Protein AF-0000000087429628 (afdb_homodimer)

InterPro domains:
  IPR003732 D-aminoacyl-tRNA deacylase DTD [PF02580] (2-150)
  IPR003732 D-aminoacyl-tRNA deacylase DTD [PTHR10472] (1-157)
  IPR003732 D-aminoacyl-tRNA deacylase DTD [TIGR00256] (1-151)
  IPR023509 D-aminoacyl-tRNA deacylase-like superfamily [G3DSA:3.50.80.10] (1-156)
  IPR023509 D-aminoacyl-tRNA deacylase-like superfamily [SSF69500] (1-151)

Radius of gyration: 21.3 Å; Cα contacts (8 Å, |Δi|>4): 826; chains: 2; bounding box: 84×47×82 Å

Nearest PDB structures (foldseek):
  2okv-assembly1_A  TM=9.546E-01  e=2.252E-17  Homo sapiens
  3lmu-assembly1_B  TM=9.441E-01  e=2.252E-17  Plasmodium falciparum 3D7
  3ko4-assembly2_C  TM=9.426E-01  e=8.333E-17  Plasmodium falciparum 3D7
  4nbj-assembly4_G  TM=9.432E-01  e=6.119E-16  Plasmodium falciparum 3D7
  3kod-assembly2_C  TM=9.347E-01  e=6.512E-16  Plasmodium falciparum 3D7

Organism: Giardia muris (NCBI:txid5742)

Structure (mmCIF, N/CA/C/O backbone):
data_AF-0000000087429628-model_v1
#
loop_
_entity.id
_entity.type
_entity.pdbx_description
1 polymer 'D-aminoacyl-tRNA deacylase'
#
loop_
_atom_site.group_PDB
_atom_site.id
_atom_site.type_symbol
_atom_site.label_atom_id
_atom_site.label_alt_id
_atom_site.label_comp_id
_atom_site.label_asym_id
_atom_site.label_entity_id
_atom_site.label_seq_id
_atom_site.pdbx_PDB_ins_code
_atom_site.Cartn_x
_atom_site.Cartn_y
_atom_site.Cartn_z
_atom_site.occupancy
_atom_site.B_iso_or_equiv
_atom_site.auth_seq_id
_atom_site.auth_comp_id
_atom_site.auth_asym_id
_atom_site.auth_atom_id
_atom_site.pdbx_PDB_model_num
ATOM 1 N N . MET A 1 1 ? 1.023 8.188 12.352 1 95 1 MET A N 1
ATOM 2 C CA . MET A 1 1 ? 0.024 8.062 11.297 1 95 1 MET A CA 1
ATOM 3 C C . MET A 1 1 ? 0.679 7.688 9.969 1 95 1 MET A C 1
ATOM 5 O O . MET A 1 1 ? 1.745 8.203 9.633 1 95 1 MET A O 1
ATOM 9 N N . LYS A 1 2 ? 0.057 6.711 9.312 1 96.31 2 LYS A N 1
ATOM 10 C CA . LYS A 1 2 ? 0.643 6.219 8.07 1 96.31 2 LYS A CA 1
ATOM 11 C C . LYS A 1 2 ? -0.272 6.496 6.879 1 96.31 2 LYS A C 1
ATOM 13 O O . LYS A 1 2 ? -1.476 6.242 6.941 1 96.31 2 LYS A O 1
ATOM 18 N N . LEU A 1 3 ? 0.346 7.078 5.922 1 97.88 3 LEU A N 1
ATOM 19 C CA . LEU A 1 3 ? -0.334 7.363 4.664 1 97.88 3 LEU A CA 1
ATOM 20 C C . LEU A 1 3 ? 0.212 6.492 3.537 1 97.88 3 LEU A C 1
ATOM 22 O O . LEU A 1 3 ? 1.376 6.621 3.154 1 97.88 3 LEU A O 1
ATOM 26 N N . LEU A 1 4 ? -0.576 5.52 3.076 1 98.69 4 LEU A N 1
ATOM 27 C CA . LEU A 1 4 ? -0.24 4.738 1.891 1 98.69 4 LEU A CA 1
ATOM 28 C C . LEU A 1 4 ? -0.911 5.316 0.649 1 98.69 4 LEU A C 1
ATOM 30 O O . LEU A 1 4 ? -2.139 5.285 0.53 1 98.69 4 LEU A O 1
ATOM 34 N N . VAL A 1 5 ? -0.114 5.812 -0.27 1 98.81 5 VAL A N 1
ATOM 35 C CA . VAL A 1 5 ? -0.617 6.52 -1.443 1 98.81 5 VAL A CA 1
ATOM 36 C C . VAL A 1 5 ? -0.377 5.68 -2.695 1 98.81 5 VAL A C 1
ATOM 38 O O . VAL A 1 5 ? 0.759 5.297 -2.984 1 98.81 5 VAL A O 1
ATOM 41 N N . GLN A 1 6 ? -1.4 5.414 -3.441 1 98.88 6 GLN A N 1
ATOM 42 C CA . GLN A 1 6 ? -1.296 4.707 -4.715 1 98.88 6 GLN A CA 1
ATOM 43 C C . GLN A 1 6 ? -1.794 5.578 -5.867 1 98.88 6 GLN A C 1
ATOM 45 O O . GLN A 1 6 ? -2.943 6.027 -5.859 1 98.88 6 GLN A O 1
ATOM 50 N N . ARG A 1 7 ? -0.912 5.844 -6.801 1 98.88 7 ARG A N 1
ATOM 51 C CA . ARG A 1 7 ? -1.313 6.543 -8.016 1 98.88 7 ARG A CA 1
ATOM 52 C C . ARG A 1 7 ? -2.23 5.676 -8.875 1 98.88 7 ARG A C 1
ATOM 54 O O . ARG A 1 7 ? -1.912 4.52 -9.156 1 98.88 7 ARG A O 1
ATOM 61 N N . VAL A 1 8 ? -3.4 6.316 -9.336 1 98.88 8 VAL A N 1
ATOM 62 C CA . VAL A 1 8 ? -4.371 5.449 -9.992 1 98.88 8 VAL A CA 1
ATOM 63 C C . VAL A 1 8 ? -4.895 6.129 -11.258 1 98.88 8 VAL A C 1
ATOM 65 O O . VAL A 1 8 ? -4.883 7.355 -11.359 1 98.88 8 VAL A O 1
ATOM 68 N N . THR A 1 9 ? -5.332 5.258 -12.156 1 98.56 9 THR A N 1
ATOM 69 C CA . THR A 1 9 ? -6.148 5.75 -13.266 1 98.56 9 THR A CA 1
ATOM 70 C C . THR A 1 9 ? -7.621 5.793 -12.875 1 98.56 9 THR A C 1
ATOM 72 O O . THR A 1 9 ? -8.414 6.508 -13.492 1 98.56 9 THR A O 1
ATOM 75 N N . ARG A 1 10 ? -7.938 4.984 -11.891 1 98.69 10 ARG A N 1
ATOM 76 C CA . ARG A 1 10 ? -9.266 5.023 -11.281 1 98.69 10 ARG A CA 1
ATOM 77 C C . ARG A 1 10 ? -9.273 4.293 -9.945 1 98.69 10 ARG A C 1
ATOM 79 O O . ARG A 1 10 ? -8.438 3.42 -9.703 1 98.69 10 ARG A O 1
ATOM 86 N N . GLY A 1 11 ? -10.172 4.59 -9.055 1 98.88 11 GLY A N 1
ATOM 87 C CA . GLY A 1 11 ? -10.453 3.965 -7.777 1 98.88 11 GLY A CA 1
ATOM 88 C C . GLY A 1 11 ? -11.906 4.102 -7.355 1 98.88 11 GLY A C 1
ATOM 89 O O . GLY A 1 11 ? -12.578 5.062 -7.73 1 98.88 11 GLY A O 1
ATOM 90 N N . SER A 1 12 ? -12.375 3.166 -6.633 1 98.94 12 SER A N 1
ATOM 91 C CA . SER A 1 12 ? -13.742 3.271 -6.133 1 98.94 12 SER A CA 1
ATOM 92 C C . SER A 1 12 ? -13.945 2.406 -4.891 1 98.94 12 SER A C 1
ATOM 94 O O . SER A 1 12 ? -13.156 1.492 -4.633 1 98.94 12 SER A O 1
ATOM 96 N N . VAL A 1 13 ? -14.906 2.738 -4.176 1 98.88 13 VAL A N 1
ATOM 97 C CA . VAL A 1 13 ? -15.336 1.98 -3.004 1 98.88 13 VAL A CA 1
ATOM 98 C C . VAL A 1 13 ? -16.781 1.507 -3.191 1 98.88 13 VAL A C 1
ATOM 100 O O . VAL A 1 13 ? -17.672 2.307 -3.496 1 98.88 13 VAL A O 1
ATOM 103 N N . THR A 1 14 ? -17 0.219 -3.004 1 98.81 14 THR A N 1
ATOM 104 C CA . THR A 1 14 ? -18.328 -0.381 -3.146 1 98.81 14 THR A CA 1
ATOM 105 C C . THR A 1 14 ? -18.75 -1.069 -1.852 1 98.81 14 THR A C 1
ATOM 107 O O . THR A 1 14 ? -17.984 -1.826 -1.263 1 98.81 14 THR A O 1
ATOM 110 N N . LEU A 1 15 ? -19.906 -0.774 -1.411 1 98.25 15 LEU A N 1
ATOM 111 C CA . LEU A 1 15 ? -20.516 -1.475 -0.283 1 98.25 15 LEU A CA 1
ATOM 112 C C . LEU A 1 15 ? -21.391 -2.627 -0.765 1 98.25 15 LEU A C 1
ATOM 114 O O . LEU A 1 15 ? -22.031 -2.529 -1.813 1 98.25 15 LEU A O 1
ATOM 118 N N . ASN A 1 16 ? -21.406 -3.705 0.024 1 97 16 ASN A N 1
ATOM 119 C CA . ASN A 1 16 ? -22.281 -4.848 -0.223 1 97 16 ASN A CA 1
ATOM 120 C C . ASN A 1 16 ? -22.094 -5.398 -1.635 1 97 16 ASN A C 1
ATOM 122 O O . ASN A 1 16 ? -23.078 -5.648 -2.34 1 97 16 ASN A O 1
ATOM 126 N N . LYS A 1 17 ? -20.922 -5.469 -2.045 1 94.75 17 LYS A N 1
ATOM 127 C CA . LYS A 1 17 ? -20.625 -5.926 -3.4 1 94.75 17 LYS A CA 1
ATOM 128 C C . LYS A 1 17 ? -21.125 -7.344 -3.629 1 94.75 17 LYS A C 1
ATOM 130 O O . LYS A 1 17 ? -20.922 -8.227 -2.793 1 94.75 17 LYS A O 1
ATOM 135 N N . GLY A 1 18 ? -21.766 -7.539 -4.836 1 93.69 18 GLY A N 1
ATOM 136 C CA . GLY A 1 18 ? -22.266 -8.852 -5.203 1 93.69 18 GLY A CA 1
ATOM 137 C C . GLY A 1 18 ? -23.672 -9.117 -4.695 1 93.69 18 GLY A C 1
ATOM 138 O O . GLY A 1 18 ? -24.203 -10.219 -4.855 1 93.69 18 GLY A O 1
ATOM 139 N N . THR A 1 19 ? -24.188 -8.148 -3.953 1 96.19 19 THR A N 1
ATOM 140 C CA . THR A 1 19 ? -25.547 -8.289 -3.455 1 96.19 19 THR A CA 1
ATOM 141 C C . THR A 1 19 ? -26.469 -7.289 -4.141 1 96.19 19 THR A C 1
ATOM 143 O O . THR A 1 19 ? -26.016 -6.387 -4.84 1 96.19 19 THR A O 1
ATOM 146 N N . PRO A 1 20 ? -27.781 -7.418 -3.93 1 97.06 20 PRO A N 1
ATOM 147 C CA . PRO A 1 20 ? -28.734 -6.473 -4.516 1 97.06 20 PRO A CA 1
ATOM 148 C C . PRO A 1 20 ? -28.578 -5.059 -3.959 1 97.06 20 PRO A C 1
ATOM 150 O O . PRO A 1 20 ? -29.031 -4.094 -4.578 1 97.06 20 PRO A O 1
ATOM 153 N N . GLU A 1 21 ? -27.938 -4.938 -2.801 1 97.44 21 GLU A N 1
ATOM 154 C CA . GLU A 1 21 ? -27.781 -3.639 -2.154 1 97.44 21 GLU A CA 1
ATOM 155 C C . GLU A 1 21 ? -26.422 -3.023 -2.482 1 97.44 21 GLU A C 1
ATOM 157 O O . GLU A 1 21 ? -25.969 -2.113 -1.788 1 97.44 21 GLU A O 1
ATOM 162 N N . GLU A 1 22 ? -25.812 -3.566 -3.447 1 97.81 22 GLU A N 1
ATOM 163 C CA . GLU A 1 22 ? -24.516 -3.049 -3.844 1 97.81 22 GLU A CA 1
ATOM 164 C C . GLU A 1 22 ? -24.578 -1.56 -4.168 1 97.81 22 GLU A C 1
ATOM 166 O O . GLU A 1 22 ? -25.531 -1.106 -4.82 1 97.81 22 GLU A O 1
ATOM 171 N N . GLU A 1 23 ? -23.609 -0.806 -3.654 1 98.25 23 GLU A N 1
ATOM 172 C CA . GLU A 1 23 ? -23.594 0.636 -3.881 1 98.25 23 GLU A CA 1
ATOM 173 C C . GLU A 1 23 ? -22.156 1.163 -3.939 1 98.25 23 GLU A C 1
ATOM 175 O O . GLU A 1 23 ? -21.359 0.888 -3.047 1 98.25 23 GLU A O 1
ATOM 180 N N . VAL A 1 24 ? -21.906 1.856 -5.027 1 98.56 24 VAL A N 1
ATOM 181 C CA . VAL A 1 24 ? -20.656 2.602 -5.082 1 98.56 24 VAL A CA 1
ATOM 182 C C . VAL A 1 24 ? -20.797 3.906 -4.301 1 98.56 24 VAL A C 1
ATOM 184 O O . VAL A 1 24 ? -21.609 4.758 -4.645 1 98.56 24 VAL A O 1
ATOM 187 N N . ILE A 1 25 ? -19.953 4.117 -3.295 1 98.5 25 ILE A N 1
ATOM 188 C CA . ILE A 1 25 ? -20.172 5.27 -2.428 1 98.5 25 ILE A CA 1
ATOM 189 C C . ILE A 1 25 ? -19.078 6.309 -2.666 1 98.5 25 ILE A C 1
ATOM 191 O O . ILE A 1 25 ? -19.156 7.43 -2.16 1 98.5 25 ILE A O 1
ATOM 195 N N . GLY A 1 26 ? -18.047 5.957 -3.387 1 98.56 26 GLY A N 1
ATOM 196 C CA . GLY A 1 26 ? -16.969 6.832 -3.795 1 98.56 26 GLY A CA 1
ATOM 197 C C . GLY A 1 26 ? -16.219 6.324 -5.012 1 98.56 26 GLY A C 1
ATOM 198 O O . GLY A 1 26 ? -15.992 5.121 -5.156 1 98.56 26 GLY A O 1
ATOM 199 N N . SER A 1 27 ? -15.922 7.242 -5.891 1 98.75 27 SER A N 1
ATOM 200 C CA . SER A 1 27 ? -15.188 6.883 -7.098 1 98.75 27 SER A CA 1
ATOM 201 C C . SER A 1 27 ? -14.375 8.062 -7.629 1 98.75 27 SER A C 1
ATOM 203 O O . SER A 1 27 ? -14.812 9.211 -7.539 1 98.75 27 SER A O 1
ATOM 205 N N . ILE A 1 28 ? -13.258 7.75 -8.141 1 98.88 28 ILE A N 1
ATOM 206 C CA . ILE A 1 28 ? -12.422 8.781 -8.742 1 98.88 28 ILE A CA 1
ATOM 207 C C . ILE A 1 28 ? -11.82 8.258 -10.047 1 98.88 28 ILE A C 1
ATOM 209 O O . ILE A 1 28 ? -11.727 7.047 -10.25 1 98.88 28 ILE A O 1
ATOM 213 N N . GLY A 1 29 ? -11.484 9.195 -10.93 1 98.38 29 GLY A N 1
ATOM 214 C CA . GLY A 1 29 ? -10.578 8.898 -12.031 1 98.38 29 GLY A CA 1
ATOM 215 C C . GLY A 1 29 ? -9.117 9.008 -11.648 1 98.38 29 GLY A C 1
ATOM 216 O O . GLY A 1 29 ? -8.703 8.484 -10.609 1 98.38 29 GLY A O 1
ATOM 217 N N . LYS A 1 30 ? -8.406 9.727 -12.469 1 98.38 30 LYS A N 1
ATOM 218 C CA . LYS A 1 30 ? -6.977 9.898 -12.227 1 98.38 30 LYS A CA 1
ATOM 219 C C . LYS A 1 30 ? -6.73 10.562 -10.875 1 98.38 30 LYS A C 1
ATOM 221 O O . LYS A 1 30 ? -7.426 11.516 -10.508 1 98.38 30 LYS A O 1
ATOM 226 N N . GLY A 1 31 ? -5.828 10.062 -10.094 1 98.81 31 GLY A N 1
ATOM 227 C CA . GLY A 1 31 ? -5.48 10.641 -8.805 1 98.81 31 GLY A CA 1
ATOM 228 C C . GLY A 1 31 ? -4.848 9.641 -7.855 1 98.81 31 GLY A C 1
ATOM 229 O O . GLY A 1 31 ? -4.004 8.836 -8.258 1 98.81 31 GLY A O 1
ATOM 230 N N . TYR A 1 32 ? -5.199 9.781 -6.551 1 98.94 32 TYR A N 1
ATOM 231 C CA . TYR A 1 32 ? -4.637 8.906 -5.523 1 98.94 32 TYR A CA 1
ATOM 232 C C . TYR A 1 32 ? -5.734 8.148 -4.797 1 98.94 32 TYR A C 1
ATOM 234 O O . TYR A 1 32 ? -6.773 8.719 -4.453 1 98.94 32 TYR A O 1
ATOM 242 N N . VAL A 1 33 ? -5.559 6.883 -4.691 1 98.94 33 VAL A N 1
ATOM 243 C CA . VAL A 1 33 ? -6.258 6.172 -3.625 1 98.94 33 VAL A CA 1
ATOM 244 C C . VAL A 1 33 ? -5.355 6.066 -2.396 1 98.94 33 VAL A C 1
ATOM 246 O O . VAL A 1 33 ? -4.238 5.559 -2.482 1 98.94 33 VAL A O 1
ATOM 249 N N . ILE A 1 34 ? -5.879 6.52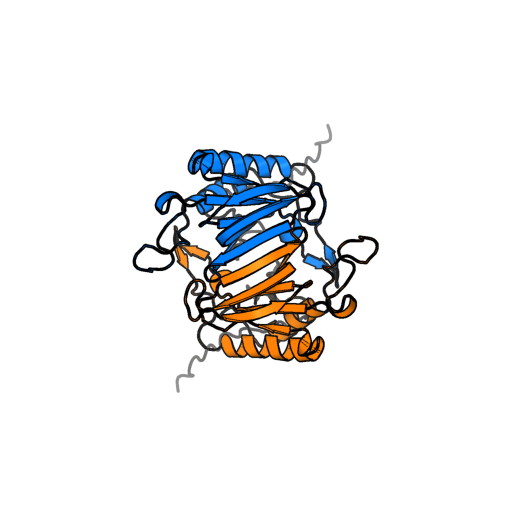7 -1.287 1 98.69 34 ILE A N 1
ATOM 250 C CA . ILE A 1 34 ? -5.145 6.594 -0.027 1 98.69 34 ILE A CA 1
ATOM 251 C C . ILE A 1 34 ? -5.727 5.59 0.963 1 98.69 34 ILE A C 1
ATOM 253 O O . ILE A 1 34 ? -6.941 5.531 1.156 1 98.69 34 ILE A O 1
ATOM 257 N N . LEU A 1 35 ? -4.879 4.793 1.476 1 98.81 35 LEU A N 1
ATOM 258 C CA . LEU A 1 35 ? -5.188 4.055 2.695 1 98.81 35 LEU A CA 1
ATOM 259 C C . LEU A 1 35 ? -4.562 4.73 3.912 1 98.81 35 LEU A C 1
ATOM 261 O O . LEU A 1 35 ? -3.346 4.91 3.971 1 98.81 35 LEU A O 1
ATOM 265 N N . LEU A 1 36 ? -5.367 5.137 4.84 1 98.69 36 LEU A N 1
ATOM 266 C CA . LEU A 1 36 ? -4.922 5.914 5.988 1 98.69 36 LEU A CA 1
ATOM 267 C C . LEU A 1 36 ? -4.922 5.062 7.254 1 98.69 36 LEU A C 1
ATOM 269 O O . LEU A 1 36 ? -5.977 4.602 7.695 1 98.69 36 LEU A O 1
ATOM 273 N N . GLY A 1 37 ? -3.709 4.844 7.812 1 98.06 37 GLY A N 1
ATOM 274 C CA . GLY A 1 37 ? -3.574 4.176 9.094 1 98.06 37 GLY A CA 1
ATOM 275 C C . GLY A 1 37 ? -3.375 5.137 10.25 1 98.06 37 GLY A C 1
ATOM 276 O O . GLY A 1 37 ? -2.52 6.02 10.195 1 98.06 37 GLY A O 1
ATOM 277 N N . ILE A 1 38 ? -4.164 4.953 11.273 1 97.56 38 ILE A N 1
ATOM 278 C CA . ILE A 1 38 ? -4.09 5.812 12.445 1 97.56 38 ILE A CA 1
ATOM 279 C C . ILE A 1 38 ? -3.666 4.988 13.664 1 97.56 38 ILE A C 1
ATOM 281 O O . ILE A 1 38 ? -4.324 4.008 14.016 1 97.56 38 ILE A O 1
ATOM 285 N N . SER A 1 39 ? -2.613 5.383 14.273 1 94.06 39 SER A N 1
ATOM 286 C CA . SER A 1 39 ? -2.098 4.652 15.43 1 94.06 39 SER A CA 1
ATOM 287 C C . SER A 1 39 ? -2.652 5.211 16.734 1 94.06 39 SER A C 1
ATOM 289 O O . SER A 1 39 ? -3.131 6.348 16.781 1 94.06 39 SER A O 1
ATOM 291 N N . ARG A 1 40 ? -2.498 4.473 17.75 1 91.69 40 ARG A N 1
ATOM 292 C CA . ARG A 1 40 ? -2.98 4.859 19.078 1 91.69 40 ARG A CA 1
ATOM 293 C C . ARG A 1 40 ? -2.23 6.082 19.594 1 91.69 40 ARG A C 1
ATOM 295 O O . ARG A 1 40 ? -2.705 6.773 20.5 1 91.69 40 ARG A O 1
ATOM 302 N N . ASN A 1 41 ? -1.109 6.41 19 1 87.38 41 ASN A N 1
ATOM 303 C CA . ASN A 1 41 ? -0.273 7.504 19.484 1 87.38 41 ASN A CA 1
ATOM 304 C C . ASN A 1 41 ? -0.371 8.727 18.578 1 87.38 41 ASN A C 1
ATOM 306 O O . ASN A 1 41 ? 0.412 9.672 18.719 1 87.38 41 ASN A O 1
ATOM 310 N N . ASP A 1 42 ? -1.288 8.711 17.688 1 89.94 42 ASP A N 1
ATOM 311 C CA . ASP A 1 42 ? -1.405 9.82 16.734 1 89.94 42 ASP A CA 1
ATOM 312 C C . ASP A 1 42 ? -2.189 10.977 17.344 1 89.94 42 ASP A C 1
ATOM 314 O O . ASP A 1 42 ? -3.094 10.766 18.156 1 89.94 42 ASP A O 1
ATOM 318 N N . TYR A 1 43 ? -1.812 12.188 16.922 1 89.44 43 TYR A N 1
ATOM 319 C CA . TYR A 1 43 ? -2.455 13.438 17.328 1 89.44 43 TYR A CA 1
ATOM 320 C C . TYR A 1 43 ? -2.857 14.258 16.109 1 89.44 43 TYR A C 1
ATOM 322 O O . TYR A 1 43 ? -2.494 13.922 14.969 1 89.44 43 TYR A O 1
ATOM 330 N N . PRO A 1 44 ? -3.648 15.266 16.344 1 93.12 44 PRO A N 1
ATOM 331 C CA . PRO A 1 44 ? -4.082 16.109 15.234 1 93.12 44 PRO A CA 1
ATOM 332 C C . PRO A 1 44 ? -2.91 16.672 14.43 1 93.12 44 PRO A C 1
ATOM 334 O O . PRO A 1 44 ? -3.033 16.891 13.219 1 93.12 44 PRO A O 1
ATOM 337 N N . GLU A 1 45 ? -1.777 16.828 15.086 1 90.06 45 GLU A N 1
ATOM 338 C CA . GLU A 1 45 ? -0.6 17.344 14.398 1 90.06 45 GLU A CA 1
ATOM 339 C C . GLU A 1 45 ? -0.115 16.375 13.328 1 90.06 45 GLU A C 1
ATOM 341 O O . GLU A 1 45 ? 0.429 16.797 12.305 1 90.06 45 GLU A O 1
ATOM 346 N N . ASP A 1 46 ? -0.292 15.07 13.578 1 92.94 46 ASP A N 1
ATOM 347 C CA . ASP A 1 46 ? 0.028 14.078 12.555 1 92.94 46 ASP A CA 1
ATOM 348 C C . ASP A 1 46 ? -0.833 14.273 11.312 1 92.94 46 ASP A C 1
ATOM 350 O O . ASP A 1 46 ? -0.345 14.148 10.188 1 92.94 46 ASP A O 1
ATOM 354 N N . VAL A 1 47 ? -2.08 14.641 11.539 1 96.62 47 VAL A N 1
ATOM 355 C CA . VAL A 1 47 ? -3.014 14.883 10.445 1 96.62 47 VAL A CA 1
ATOM 356 C C . VAL A 1 47 ? -2.553 16.094 9.625 1 96.62 47 VAL A C 1
ATOM 358 O O . VAL A 1 47 ? -2.467 16.016 8.398 1 96.62 47 VAL A O 1
ATOM 361 N N . ASP A 1 48 ? -2.256 17.141 10.391 1 93.88 48 ASP A N 1
ATOM 362 C CA . ASP A 1 48 ? -1.847 18.375 9.719 1 93.88 48 ASP A CA 1
ATOM 363 C C . ASP A 1 48 ? -0.624 18.125 8.836 1 93.88 48 ASP A C 1
ATOM 365 O O . ASP A 1 48 ? -0.572 18.594 7.695 1 93.88 48 ASP A O 1
ATOM 369 N N . TYR A 1 49 ? 0.263 17.391 9.359 1 93.25 49 TYR A N 1
ATOM 370 C CA . TYR A 1 49 ? 1.496 17.094 8.641 1 93.25 49 TYR A CA 1
ATOM 371 C C . TYR A 1 49 ? 1.209 16.297 7.375 1 93.25 49 TYR A C 1
ATOM 373 O O . TYR A 1 49 ? 1.649 16.672 6.285 1 93.25 49 TYR A O 1
ATOM 381 N N . LEU A 1 50 ? 0.475 15.289 7.473 1 96.94 50 LEU A N 1
ATOM 382 C CA . LEU A 1 50 ? 0.281 14.375 6.352 1 96.94 50 LEU A CA 1
ATOM 383 C C . LEU A 1 50 ? -0.628 14.992 5.297 1 96.94 50 LEU A C 1
ATOM 385 O O . LEU A 1 50 ? -0.463 14.742 4.102 1 96.94 50 LEU A O 1
ATOM 389 N N . VAL A 1 51 ? -1.602 15.789 5.723 1 97.94 51 VAL A N 1
ATOM 390 C CA . VAL A 1 51 ? -2.424 16.5 4.742 1 97.94 51 VAL A CA 1
ATOM 391 C C . VAL A 1 51 ? -1.548 17.438 3.912 1 97.94 51 VAL A C 1
ATOM 393 O O . VAL A 1 51 ? -1.712 17.531 2.695 1 97.94 51 VAL A O 1
ATOM 396 N N . GLY A 1 52 ? -0.645 18.125 4.645 1 96.31 52 GLY A N 1
ATOM 397 C CA . GLY A 1 52 ? 0.301 18.953 3.92 1 96.31 52 GLY A CA 1
ATOM 398 C C . GLY A 1 52 ? 1.098 18.188 2.883 1 96.31 52 GLY A C 1
ATOM 399 O O . GLY A 1 52 ? 1.23 18.641 1.74 1 96.31 52 GLY A O 1
ATOM 400 N N . ARG A 1 53 ? 1.606 17.078 3.203 1 95.88 53 ARG A N 1
ATOM 401 C CA . ARG A 1 53 ? 2.385 16.25 2.291 1 95.88 53 ARG A CA 1
ATOM 402 C C . ARG A 1 53 ? 1.525 15.758 1.131 1 95.88 53 ARG A C 1
ATOM 404 O O . ARG A 1 53 ? 1.941 15.82 -0.027 1 95.88 53 ARG A O 1
ATOM 411 N N . LEU A 1 54 ? 0.355 15.305 1.446 1 98.25 54 LEU A N 1
ATOM 412 C CA . LEU A 1 54 ? -0.565 14.781 0.444 1 98.25 54 LEU A CA 1
ATOM 413 C C . LEU A 1 54 ? -0.849 15.82 -0.635 1 98.25 54 LEU A C 1
ATOM 415 O O . LEU A 1 54 ? -0.852 15.5 -1.826 1 98.25 54 LEU A O 1
ATOM 419 N N . CYS A 1 55 ? -1.035 17 -0.235 1 97.75 55 CYS A N 1
ATOM 420 C CA . CYS A 1 55 ? -1.509 18.031 -1.151 1 97.75 55 CYS A CA 1
ATOM 421 C C . CYS A 1 55 ? -0.358 18.609 -1.972 1 97.75 55 CYS A C 1
ATOM 423 O O . CYS A 1 55 ? -0.581 19.234 -3.006 1 97.75 55 CYS A O 1
ATOM 425 N N . THR A 1 56 ? 0.892 18.391 -1.523 1 97 56 THR A N 1
ATOM 426 C CA . THR A 1 56 ? 2.014 19.016 -2.221 1 97 56 THR A CA 1
ATOM 427 C C . THR A 1 56 ? 2.799 17.969 -3.014 1 97 56 THR A C 1
ATOM 429 O O . THR A 1 56 ? 3.537 18.312 -3.939 1 97 56 THR A O 1
ATOM 432 N N . MET A 1 57 ? 2.705 16.766 -2.686 1 98.12 57 MET A N 1
ATOM 433 C CA . MET A 1 57 ? 3.529 15.727 -3.309 1 98.12 57 MET A CA 1
ATOM 434 C C . MET A 1 57 ? 3.246 15.633 -4.805 1 98.12 57 MET A C 1
ATOM 436 O O . MET A 1 57 ? 2.104 15.805 -5.234 1 98.12 57 MET A O 1
ATOM 440 N N . ARG A 1 58 ? 4.281 15.312 -5.516 1 98.56 58 ARG A N 1
ATOM 441 C CA . ARG A 1 58 ? 4.203 15.219 -6.969 1 98.56 58 ARG A CA 1
ATOM 442 C C . ARG A 1 58 ? 4.375 13.781 -7.438 1 98.56 58 ARG A C 1
ATOM 444 O O . ARG A 1 58 ? 5.496 13.328 -7.676 1 98.56 58 ARG A O 1
ATOM 451 N N . MET A 1 59 ? 3.266 13.117 -7.648 1 98.06 59 MET A N 1
ATOM 452 C CA . MET A 1 59 ? 3.33 11.711 -8.031 1 98.06 59 MET A CA 1
ATOM 453 C C . MET A 1 59 ? 2.736 11.492 -9.422 1 98.06 59 MET A C 1
ATOM 455 O O . MET A 1 59 ? 2.703 10.367 -9.914 1 98.06 59 MET A O 1
ATOM 459 N N . LEU A 1 60 ? 2.283 12.547 -10.078 1 98.62 60 LEU A N 1
ATOM 460 C CA . LEU A 1 60 ? 1.629 12.406 -11.375 1 98.62 60 LEU A CA 1
ATOM 461 C C . LEU A 1 60 ? 2.543 12.883 -12.5 1 98.62 60 LEU A C 1
ATOM 463 O O . LEU A 1 60 ? 3.295 13.844 -12.328 1 98.62 60 LEU A O 1
ATOM 467 N N . PRO A 1 61 ? 2.445 12.219 -13.617 1 97.56 61 PRO A N 1
ATOM 468 C CA . PRO A 1 61 ? 3.203 12.695 -14.773 1 97.56 61 PRO A CA 1
ATOM 469 C C . PRO A 1 61 ? 2.584 13.93 -15.422 1 97.56 61 PRO A C 1
ATOM 471 O O . PRO A 1 61 ? 1.39 14.188 -15.25 1 97.56 61 PRO A O 1
ATOM 474 N N . ASN A 1 62 ? 3.402 14.656 -16.094 1 97.38 62 ASN A N 1
ATOM 475 C CA . ASN A 1 62 ? 2.852 15.75 -16.891 1 97.38 62 ASN A CA 1
ATOM 476 C C . ASN A 1 62 ? 2.514 15.289 -18.312 1 97.38 62 ASN A C 1
ATOM 478 O O . ASN A 1 62 ? 2.629 14.109 -18.641 1 97.38 62 ASN A O 1
ATOM 482 N N . ALA A 1 63 ? 2.051 16.219 -19.109 1 95.06 63 ALA A N 1
ATOM 483 C CA . ALA A 1 63 ? 1.563 15.914 -20.453 1 95.06 63 ALA A CA 1
ATOM 484 C C . ALA A 1 63 ? 2.684 15.367 -21.328 1 95.06 63 ALA A C 1
ATOM 486 O O . ALA A 1 63 ? 2.43 14.617 -22.266 1 95.06 63 ALA A O 1
ATOM 487 N N . GLU A 1 64 ? 3.916 15.703 -21.047 1 95.31 64 GLU A N 1
ATOM 488 C CA . GLU A 1 64 ? 5.07 15.266 -21.812 1 95.31 64 GLU A CA 1
ATOM 489 C C . GLU A 1 64 ? 5.559 13.898 -21.344 1 95.31 64 GLU A C 1
ATOM 491 O O . GLU A 1 64 ? 6.5 13.336 -21.922 1 95.31 64 GLU A O 1
ATOM 496 N N . GLY A 1 65 ? 4.984 13.375 -20.297 1 93.81 65 GLY A N 1
ATOM 497 C CA . GLY A 1 65 ? 5.344 12.055 -19.828 1 93.81 65 GLY A CA 1
ATOM 498 C C . GLY A 1 65 ? 6.402 12.07 -18.734 1 93.81 65 GLY A C 1
ATOM 499 O O . GLY A 1 65 ? 6.867 11.023 -18.297 1 93.81 65 GLY A O 1
ATOM 500 N N . LYS A 1 66 ? 6.754 13.297 -18.344 1 96.81 66 LYS A N 1
ATOM 501 C CA . LYS A 1 66 ? 7.723 13.391 -17.25 1 96.81 66 LYS A CA 1
ATOM 502 C C . LYS A 1 66 ? 7.117 12.914 -15.938 1 96.81 66 LYS A C 1
ATOM 504 O O . LYS A 1 66 ? 6.102 13.445 -15.484 1 96.81 66 LYS A O 1
ATOM 509 N N . GLU A 1 67 ? 7.762 11.969 -15.344 1 96.94 67 GLU A N 1
ATOM 510 C CA . GLU A 1 67 ? 7.285 11.383 -14.094 1 96.94 67 GLU A CA 1
ATOM 511 C C . GLU A 1 67 ? 7.523 12.328 -12.914 1 96.94 67 GLU A C 1
ATOM 513 O O . GLU A 1 67 ? 8.422 13.172 -12.961 1 96.94 67 GLU A O 1
ATOM 518 N N . TRP A 1 68 ? 6.629 12.148 -11.836 1 98 68 TRP A N 1
ATOM 519 C CA . TRP A 1 68 ? 6.766 12.867 -10.57 1 98 68 TRP A CA 1
ATOM 520 C C . TRP A 1 68 ? 6.773 14.375 -10.789 1 98 68 TRP A C 1
ATOM 522 O O . TRP A 1 68 ? 7.633 15.078 -10.258 1 98 68 TRP A O 1
ATOM 532 N N . ALA A 1 69 ? 5.852 14.812 -11.641 1 98.38 69 ALA A N 1
ATOM 533 C CA . ALA A 1 69 ? 5.895 16.203 -12.109 1 98.38 69 ALA A CA 1
ATOM 534 C C . ALA A 1 69 ? 4.785 17.031 -11.469 1 98.38 69 ALA A C 1
ATOM 536 O O . ALA A 1 69 ? 4.965 18.219 -11.195 1 98.38 69 ALA A O 1
ATOM 537 N N . LEU A 1 70 ? 3.588 16.406 -11.25 1 98.69 70 LEU A N 1
ATOM 538 C CA . LEU A 1 70 ? 2.422 17.203 -10.891 1 98.69 70 LEU A CA 1
ATOM 539 C C . LEU A 1 70 ? 1.834 16.734 -9.562 1 98.69 70 LEU A C 1
ATOM 541 O O . LEU A 1 70 ? 1.795 15.539 -9.281 1 98.69 70 LEU A O 1
ATOM 545 N N . SER A 1 71 ? 1.371 17.719 -8.758 1 98.44 71 SER A N 1
ATOM 546 C CA . SER A 1 71 ? 0.524 17.453 -7.602 1 98.44 71 SER A CA 1
ATOM 547 C C . SER A 1 71 ? -0.922 17.203 -8.023 1 98.44 71 SER A C 1
ATOM 549 O O . SER A 1 71 ? -1.269 17.344 -9.195 1 98.44 71 SER A O 1
ATOM 551 N N . LEU A 1 72 ? -1.707 16.844 -7.07 1 98.62 72 LEU A N 1
ATOM 552 C CA . LEU A 1 72 ? -3.135 16.703 -7.332 1 98.62 72 LEU A CA 1
ATOM 553 C C . LEU A 1 72 ? -3.73 18 -7.844 1 98.62 72 LEU A C 1
ATOM 555 O O . LEU A 1 72 ? -4.516 18 -8.789 1 98.62 72 LEU A O 1
ATOM 559 N N . GLN A 1 73 ? -3.363 19.047 -7.234 1 97.5 73 GLN A N 1
ATOM 560 C CA . GLN A 1 73 ? -3.893 20.359 -7.598 1 97.5 73 GLN A CA 1
ATOM 561 C C . GLN A 1 73 ? -3.465 20.766 -9.008 1 97.5 73 GLN A C 1
ATOM 563 O O . GLN A 1 73 ? -4.285 21.219 -9.805 1 97.5 73 GLN A O 1
ATOM 568 N N . ASP A 1 74 ? -2.154 20.578 -9.32 1 97.69 74 ASP A N 1
ATOM 569 C CA . ASP A 1 74 ? -1.646 20.891 -10.648 1 97.69 74 ASP A CA 1
ATOM 570 C C . ASP A 1 74 ? -2.439 20.156 -11.727 1 97.69 74 ASP A C 1
ATOM 572 O O . ASP A 1 74 ? -2.719 20.703 -12.789 1 97.69 74 ASP A O 1
ATOM 576 N N . ALA A 1 75 ? -2.781 18.922 -11.469 1 97.88 75 ALA A N 1
ATOM 577 C CA . ALA A 1 75 ? -3.377 18.031 -12.461 1 97.88 75 ALA A CA 1
ATOM 578 C C . ALA A 1 75 ? -4.902 18.062 -12.391 1 97.88 75 ALA A C 1
ATOM 580 O O . ALA A 1 75 ? -5.586 17.422 -13.18 1 97.88 75 ALA A O 1
ATOM 581 N N . GLN A 1 76 ? -5.465 18.766 -11.383 1 97.5 76 GLN A N 1
ATOM 582 C CA . GLN A 1 76 ? -6.902 18.734 -11.125 1 97.5 76 GLN A CA 1
ATOM 583 C C . GLN A 1 76 ? -7.402 17.312 -10.977 1 97.5 76 GLN A C 1
ATOM 585 O O . GLN A 1 76 ? -8.414 16.922 -11.57 1 97.5 76 GLN A O 1
ATOM 590 N N . ALA A 1 77 ? -6.641 16.547 -10.328 1 98.56 77 ALA A N 1
ATOM 591 C CA . ALA A 1 77 ? -6.945 15.133 -10.078 1 98.56 77 ALA A CA 1
ATOM 592 C C . ALA A 1 77 ? -7.617 14.953 -8.719 1 98.56 77 ALA A C 1
ATOM 594 O O . ALA A 1 77 ? -7.73 15.898 -7.945 1 98.56 77 ALA A O 1
ATOM 595 N N . ASP A 1 78 ? -8.148 13.75 -8.516 1 98.81 78 ASP A N 1
ATOM 596 C CA . ASP A 1 78 ? -8.984 13.492 -7.348 1 98.81 78 ASP A CA 1
ATOM 597 C C . ASP A 1 78 ? -8.273 12.555 -6.367 1 98.81 78 ASP A C 1
ATOM 599 O O . ASP A 1 78 ? -7.266 11.938 -6.711 1 98.81 78 ASP A O 1
ATOM 603 N N . VAL A 1 79 ? -8.789 12.547 -5.16 1 98.94 79 VAL A N 1
ATOM 604 C CA . VAL A 1 79 ? -8.258 11.633 -4.148 1 98.94 79 VAL A CA 1
ATOM 605 C C . VAL A 1 79 ? -9.406 10.867 -3.494 1 98.94 79 VAL A C 1
ATOM 607 O O . VAL A 1 79 ? -10.477 11.438 -3.252 1 98.94 79 VAL A O 1
ATOM 610 N N . LEU A 1 80 ? -9.289 9.609 -3.35 1 98.94 80 LEU A N 1
ATOM 611 C CA . LEU A 1 80 ? -10.172 8.727 -2.588 1 98.94 80 LEU A CA 1
ATOM 612 C C . LEU A 1 80 ? -9.516 8.297 -1.28 1 98.94 80 LEU A C 1
ATOM 614 O O . LEU A 1 80 ? -8.461 7.66 -1.29 1 98.94 80 LEU A O 1
ATOM 618 N N . ILE A 1 81 ? -10.086 8.664 -0.124 1 98.94 81 ILE A N 1
ATOM 619 C CA . ILE A 1 81 ? -9.484 8.438 1.185 1 98.94 81 ILE A CA 1
ATOM 620 C C . ILE A 1 81 ? -10.227 7.312 1.904 1 98.94 81 ILE A C 1
ATOM 622 O O . ILE A 1 81 ? -11.422 7.434 2.189 1 98.94 81 ILE A O 1
ATOM 626 N N . VAL A 1 82 ? -9.531 6.262 2.199 1 98.81 82 VAL A N 1
ATOM 627 C CA . VAL A 1 82 ? -10.109 5.094 2.852 1 98.81 82 VAL A CA 1
ATOM 628 C C . VAL A 1 82 ? -9.359 4.797 4.148 1 98.81 82 VAL A C 1
ATOM 630 O O . VAL A 1 82 ? -8.125 4.727 4.156 1 98.81 82 VAL A O 1
ATOM 633 N N . SER A 1 83 ? -10.062 4.648 5.293 1 98.25 83 SER A N 1
ATOM 634 C CA . SER A 1 83 ? -9.445 4.242 6.551 1 98.25 83 SER A CA 1
ATOM 635 C C . SER A 1 83 ? -8.898 2.818 6.469 1 98.25 83 SER A C 1
ATOM 637 O O . SER A 1 83 ? -9.516 1.948 5.855 1 98.25 83 SER A O 1
ATOM 639 N N . GLN A 1 84 ? -7.789 2.627 7.062 1 97.88 84 GLN A N 1
ATOM 640 C CA . GLN A 1 84 ? -7.164 1.308 7.027 1 97.88 84 GLN A CA 1
ATOM 641 C C . GLN A 1 84 ? -6.359 1.047 8.297 1 97.88 84 GLN A C 1
ATOM 643 O O . GLN A 1 84 ? -5.145 1.245 8.32 1 97.88 84 GLN A O 1
ATOM 648 N N . PHE A 1 85 ? -6.941 0.437 9.242 1 97.06 85 PHE A N 1
ATOM 649 C CA . PHE A 1 85 ? -6.297 0.194 10.523 1 97.06 85 PHE A CA 1
ATOM 650 C C . PHE A 1 85 ? -5.246 -0.903 10.406 1 97.06 85 PHE A C 1
ATOM 652 O O . PHE A 1 85 ? -4.281 -0.932 11.172 1 97.06 85 PHE A O 1
ATOM 659 N N . THR A 1 86 ? -5.387 -1.736 9.352 1 97.75 86 THR A N 1
ATOM 660 C CA . THR A 1 86 ? -4.473 -2.865 9.227 1 97.75 86 THR A CA 1
ATOM 661 C C . THR A 1 86 ? -3.062 -2.387 8.891 1 97.75 86 THR A C 1
ATOM 663 O O . THR A 1 86 ? -2.1 -3.148 9.008 1 97.75 86 THR A O 1
ATOM 666 N N . LEU A 1 87 ? -2.873 -1.124 8.508 1 97.31 87 LEU A N 1
ATOM 667 C CA . LEU A 1 87 ? -1.539 -0.584 8.273 1 97.31 87 LEU A CA 1
ATOM 668 C C . LEU A 1 87 ? -0.727 -0.552 9.562 1 97.31 87 LEU A C 1
ATOM 670 O O . LEU A 1 87 ? 0.5 -0.428 9.523 1 97.31 87 LEU A O 1
ATOM 674 N N . TYR A 1 88 ? -1.351 -0.615 10.664 1 94.06 88 TYR A N 1
ATOM 675 C CA . TYR A 1 88 ? -0.668 -0.731 11.953 1 94.06 88 TYR A CA 1
ATOM 676 C C . TYR A 1 88 ? -0.788 -2.145 12.508 1 94.06 88 TYR A C 1
ATOM 678 O O . TYR A 1 88 ? -0.857 -2.336 13.727 1 94.06 88 TYR A O 1
ATOM 686 N N . GLY A 1 89 ? -0.847 -3.045 11.617 1 94.69 89 GLY A N 1
ATOM 687 C CA . GLY A 1 89 ? -0.79 -4.461 11.953 1 94.69 89 GLY A CA 1
ATOM 688 C C . GLY A 1 89 ? 0.61 -5.035 11.867 1 94.69 89 GLY A C 1
ATOM 689 O O . GLY A 1 89 ? 1.423 -4.59 11.055 1 94.69 89 GLY A O 1
ATOM 690 N N . TYR A 1 90 ? 0.889 -6.016 12.742 1 91.62 90 TYR A N 1
ATOM 691 C CA . TYR A 1 90 ? 2.09 -6.836 12.633 1 91.62 90 TYR A CA 1
ATOM 692 C C . TYR A 1 90 ? 1.763 -8.312 12.836 1 91.62 90 TYR A C 1
ATOM 694 O O . TYR A 1 90 ? 0.727 -8.648 13.414 1 91.62 90 TYR A O 1
ATOM 702 N N . LEU A 1 91 ? 2.588 -9.094 12.312 1 91.19 91 LEU A N 1
ATOM 703 C CA . LEU A 1 91 ? 2.33 -10.523 12.414 1 91.19 91 LEU A CA 1
ATOM 704 C C . LEU A 1 91 ? 2.826 -11.078 13.75 1 91.19 91 LEU A C 1
ATOM 706 O O . LEU A 1 91 ? 4.016 -10.984 14.062 1 91.19 91 LEU A O 1
ATOM 710 N N . ASN A 1 92 ? 1.919 -11.523 14.539 1 91.12 92 ASN A N 1
ATOM 711 C CA . ASN A 1 92 ? 2.178 -12.367 15.703 1 91.12 92 ASN A CA 1
ATOM 712 C C . ASN A 1 92 ? 2.049 -13.844 15.359 1 91.12 92 ASN A C 1
ATOM 714 O O . ASN A 1 92 ? 0.945 -14.391 15.352 1 91.12 92 ASN A O 1
ATOM 718 N N . GLY A 1 93 ? 3.264 -14.438 15.156 1 92.38 93 GLY A N 1
ATOM 719 C CA . GLY A 1 93 ? 3.166 -15.703 14.438 1 92.38 93 GLY A CA 1
ATOM 720 C C . GLY A 1 93 ? 2.619 -15.555 13.031 1 92.38 93 GLY A C 1
ATOM 721 O O . GLY A 1 93 ? 3.15 -14.773 12.234 1 92.38 93 GLY A O 1
ATOM 722 N N . SER A 1 94 ? 1.502 -16.281 12.773 1 95.81 94 SER A N 1
ATOM 723 C CA . SER A 1 94 ? 0.917 -16.219 11.438 1 95.81 94 SER A CA 1
ATOM 724 C C . SER A 1 94 ? -0.271 -15.273 11.398 1 95.81 94 SER A C 1
ATOM 726 O O . SER A 1 94 ? -0.784 -14.961 10.32 1 95.81 94 SER A O 1
ATOM 728 N N . LYS A 1 95 ? -0.617 -14.766 12.539 1 96.25 95 LYS A N 1
ATOM 729 C CA . LYS A 1 95 ? -1.824 -13.945 12.602 1 96.25 95 LYS A CA 1
ATOM 730 C C . LYS A 1 95 ? -1.477 -12.469 12.758 1 96.25 95 LYS A C 1
ATOM 732 O O . LYS A 1 95 ? -0.566 -12.117 13.516 1 96.25 95 LYS A O 1
ATOM 737 N N . PRO A 1 96 ? -2.27 -11.688 12.086 1 96.12 96 PRO A N 1
ATOM 738 C CA . PRO A 1 96 ? -2.045 -10.258 12.32 1 96.12 96 PRO A CA 1
ATOM 739 C C . PRO A 1 96 ? -2.57 -9.789 13.672 1 96.12 96 PRO A C 1
ATOM 741 O O . PRO A 1 96 ? -3.576 -10.305 14.164 1 96.12 96 PRO A O 1
ATOM 744 N N . ASP A 1 97 ? -1.87 -8.898 14.258 1 94.62 97 ASP A N 1
ATOM 745 C CA . ASP A 1 97 ? -2.217 -8.172 15.469 1 94.62 97 ASP A CA 1
ATOM 746 C C . ASP A 1 97 ? -2.33 -6.672 15.195 1 94.62 97 ASP A C 1
ATOM 748 O O . ASP A 1 97 ? -1.456 -6.086 14.547 1 94.62 97 ASP A O 1
ATOM 752 N N . PHE A 1 98 ? -3.469 -6.023 15.688 1 96.25 98 PHE A N 1
ATOM 753 C CA . PHE A 1 98 ? -3.738 -4.641 15.312 1 96.25 98 PHE A CA 1
ATOM 754 C C . PHE A 1 98 ? -3.803 -3.748 16.547 1 96.25 98 PHE A C 1
ATOM 756 O O . PHE A 1 98 ? -4.457 -2.703 16.531 1 96.25 98 PHE A O 1
ATOM 763 N N . HIS A 1 99 ? -3.191 -4.117 17.578 1 94.38 99 HIS A N 1
ATOM 764 C CA . HIS A 1 99 ? -3.33 -3.398 18.844 1 94.38 99 HIS A CA 1
ATOM 765 C C . HIS A 1 99 ? -2.707 -2.01 18.766 1 94.38 99 HIS A C 1
ATOM 767 O O . HIS A 1 99 ? -2.992 -1.143 19.594 1 94.38 99 HIS A O 1
ATOM 773 N N . GLU A 1 100 ? -1.852 -1.785 17.797 1 92.25 100 GLU A N 1
ATOM 774 C CA . GLU A 1 100 ? -1.218 -0.479 17.641 1 92.25 100 GLU A CA 1
ATOM 775 C C . GLU A 1 100 ? -2.143 0.5 16.922 1 92.25 100 GLU A C 1
ATOM 777 O O . GLU A 1 100 ? -1.882 1.704 16.906 1 92.25 100 GLU A O 1
ATOM 782 N N . ALA A 1 101 ? -3.168 0.003 16.297 1 95.81 101 ALA A N 1
ATOM 783 C CA . ALA A 1 101 ? -4.16 0.865 15.664 1 95.81 101 ALA A CA 1
ATOM 784 C C . ALA A 1 101 ? -5.039 1.554 16.703 1 95.81 101 ALA A C 1
ATOM 786 O O . ALA A 1 101 ? -5.391 0.954 17.719 1 95.81 101 ALA A O 1
ATOM 787 N N . MET A 1 102 ? -5.391 2.74 16.453 1 95.75 102 MET A N 1
ATOM 788 C CA . MET A 1 102 ? -6.27 3.477 17.359 1 95.75 102 MET A CA 1
ATOM 789 C C . MET A 1 102 ? -7.691 2.926 17.297 1 95.75 102 MET A C 1
ATOM 791 O O . MET A 1 102 ? -8.219 2.674 16.219 1 95.75 102 MET A O 1
ATOM 795 N N . GLY A 1 103 ? -8.242 2.721 18.438 1 93.5 103 GLY A N 1
ATOM 796 C CA . GLY A 1 103 ? -9.648 2.363 18.531 1 93.5 103 GLY A CA 1
ATOM 797 C C . GLY A 1 103 ? -10.57 3.57 18.578 1 93.5 103 GLY A C 1
ATOM 798 O O . GLY A 1 103 ? -10.742 4.262 17.562 1 93.5 103 GLY A O 1
ATOM 799 N N . SER A 1 104 ? -10.82 3.816 19.844 1 91.75 104 SER A N 1
ATOM 800 C CA . SER A 1 104 ? -11.656 4.992 20.062 1 91.75 104 SER A CA 1
ATOM 801 C C . SER A 1 104 ? -10.938 6.266 19.609 1 91.75 104 SER A C 1
ATOM 803 O O . SER A 1 104 ? -9.742 6.422 19.844 1 91.75 104 SER A O 1
ATOM 805 N N . GLY A 1 105 ? -11.531 7.102 18.859 1 96.25 105 GLY A N 1
ATOM 806 C CA . GLY A 1 105 ? -10.969 8.375 18.438 1 96.25 105 GLY A CA 1
ATOM 807 C C . GLY A 1 105 ? -10.484 8.352 17 1 96.25 105 GLY A C 1
ATOM 808 O O . GLY A 1 105 ? -10.242 9.406 16.406 1 96.25 105 GLY A O 1
ATOM 809 N N . ALA A 1 106 ? -10.258 7.172 16.516 1 97.88 106 ALA A N 1
ATOM 810 C CA . ALA A 1 106 ? -9.719 7.043 15.164 1 97.88 106 ALA A CA 1
ATOM 811 C C . ALA A 1 106 ? -10.617 7.754 14.156 1 97.88 106 ALA A C 1
ATOM 813 O O . ALA A 1 106 ? -10.125 8.43 13.242 1 97.88 106 ALA A O 1
ATOM 814 N N . GLU A 1 107 ? -11.883 7.582 14.281 1 98.19 107 GLU A N 1
ATOM 815 C CA . GLU A 1 107 ? -12.812 8.188 13.336 1 98.19 107 GLU A CA 1
ATOM 816 C C . GLU A 1 107 ? -12.711 9.711 13.359 1 98.19 107 GLU A C 1
ATOM 818 O O . GLU A 1 107 ? -12.836 10.367 12.32 1 98.19 107 GLU A O 1
ATOM 823 N N . ASP A 1 108 ? -12.5 10.281 14.555 1 98.38 108 ASP A N 1
ATOM 824 C CA . ASP A 1 108 ? -12.344 11.734 14.664 1 98.38 108 ASP A CA 1
ATOM 825 C C . ASP A 1 108 ? -11.125 12.211 13.875 1 98.38 108 ASP A C 1
ATOM 827 O O . ASP A 1 108 ? -11.195 13.211 13.164 1 98.38 108 ASP A O 1
ATOM 831 N N . LEU A 1 109 ? -10.023 11.523 14.062 1 98.31 109 LEU A N 1
ATOM 832 C CA . LEU A 1 109 ? -8.812 11.898 13.344 1 98.31 109 LEU A CA 1
ATOM 833 C C . LEU A 1 109 ? -8.984 11.672 11.844 1 98.31 109 LEU A C 1
ATOM 835 O O . LEU A 1 109 ? -8.492 12.461 11.031 1 98.31 109 LEU A O 1
ATOM 839 N N . TYR A 1 110 ? -9.734 10.633 11.492 1 98.62 110 TYR A N 1
ATOM 840 C CA . TYR A 1 110 ? -10.055 10.391 10.086 1 98.62 110 TYR A CA 1
ATOM 841 C C . TYR A 1 110 ? -10.867 11.547 9.508 1 98.62 110 TYR A C 1
ATOM 843 O O . TYR A 1 110 ? -10.539 12.062 8.438 1 98.62 110 TYR A O 1
ATOM 851 N N . ASN A 1 111 ? -11.828 11.906 10.211 1 98.75 111 ASN A N 1
ATOM 852 C CA . ASN A 1 111 ? -12.68 13 9.758 1 98.75 111 ASN A CA 1
ATOM 853 C C . ASN A 1 111 ? -11.906 14.305 9.625 1 98.75 111 ASN A C 1
ATOM 855 O O . ASN A 1 111 ? -12.117 15.07 8.688 1 98.75 111 ASN A O 1
ATOM 859 N N . ARG A 1 112 ? -11.086 14.547 10.602 1 98.62 112 ARG A N 1
ATOM 860 C CA . ARG A 1 112 ? -10.242 15.734 10.516 1 98.62 112 ARG A CA 1
ATOM 861 C C . ARG A 1 112 ? -9.383 15.703 9.25 1 98.62 112 ARG A C 1
ATOM 863 O O . ARG A 1 112 ? -9.25 16.719 8.562 1 98.62 112 ARG A O 1
ATOM 870 N N . PHE A 1 113 ? -8.789 14.57 8.977 1 98.81 113 PHE A N 1
ATOM 871 C CA . PHE A 1 113 ? -7.973 14.398 7.785 1 98.81 113 PHE A CA 1
ATOM 872 C C . PHE A 1 113 ? -8.773 14.727 6.527 1 98.81 113 PHE A C 1
ATOM 874 O O . PHE A 1 113 ? -8.312 15.484 5.676 1 98.81 113 PHE A O 1
ATOM 881 N N . VAL A 1 114 ? -9.969 14.211 6.414 1 98.88 114 VAL A N 1
ATOM 882 C CA . VAL A 1 114 ? -10.836 14.406 5.262 1 98.88 114 VAL A CA 1
ATOM 883 C C . VAL A 1 114 ? -11.219 15.883 5.148 1 98.88 114 VAL A C 1
ATOM 885 O O . VAL A 1 114 ? -11.141 16.469 4.066 1 98.88 114 VAL A O 1
ATOM 888 N N . THR A 1 115 ? -11.602 16.453 6.258 1 98.81 115 THR A N 1
ATOM 889 C CA . THR A 1 115 ? -12.039 17.859 6.273 1 98.81 115 THR A CA 1
ATOM 890 C C . THR A 1 115 ? -10.914 18.781 5.82 1 98.81 115 THR A C 1
ATOM 892 O O . THR A 1 115 ? -11.117 19.641 4.965 1 98.81 115 THR A O 1
ATOM 895 N N . LEU A 1 116 ? -9.766 18.594 6.359 1 98.75 116 LEU A N 1
ATOM 896 C CA . LEU A 1 116 ? -8.633 19.438 6 1 98.75 116 LEU A CA 1
ATOM 897 C C . LEU A 1 116 ? -8.242 19.234 4.539 1 98.75 116 LEU A C 1
ATOM 899 O O . LEU A 1 116 ? -7.879 20.203 3.854 1 98.75 116 LEU A O 1
ATOM 903 N N . THR A 1 117 ? -8.281 18.016 4.062 1 98.81 117 THR A N 1
ATOM 904 C CA . THR A 1 117 ? -7.984 17.734 2.662 1 98.81 117 THR A CA 1
ATOM 905 C C . THR A 1 117 ? -8.977 18.453 1.748 1 98.81 117 THR A C 1
ATOM 907 O O . THR A 1 117 ? -8.594 19.031 0.734 1 98.81 117 THR A O 1
ATOM 910 N N . ARG A 1 118 ? -10.266 18.422 2.092 1 98.81 118 ARG A N 1
ATOM 911 C CA . ARG A 1 118 ? -11.289 19.109 1.314 1 98.81 118 ARG A CA 1
ATOM 912 C C . AR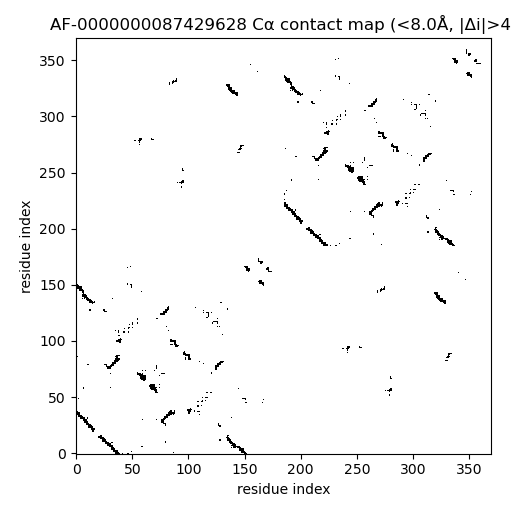G A 1 118 ? -11.039 20.609 1.28 1 98.81 118 ARG A C 1
ATOM 914 O O . ARG A 1 118 ? -11.25 21.25 0.254 1 98.81 118 ARG A O 1
ATOM 921 N N . GLN A 1 119 ? -10.625 21.109 2.389 1 98.44 119 GLN A N 1
ATOM 922 C CA . GLN A 1 119 ? -10.336 22.547 2.457 1 98.44 119 GLN A CA 1
ATOM 923 C C . GLN A 1 119 ? -9.211 22.922 1.5 1 98.44 119 GLN A C 1
ATOM 925 O O . GLN A 1 119 ? -9.234 23.984 0.891 1 98.44 119 GLN A O 1
ATOM 930 N N . LYS A 1 120 ? -8.305 22.047 1.35 1 97.81 120 LYS A N 1
ATOM 931 C CA . LYS A 1 120 ? -7.125 22.359 0.549 1 97.81 120 LYS A CA 1
ATOM 932 C C . LYS A 1 120 ? -7.367 22.062 -0.928 1 97.81 120 LYS A C 1
ATOM 934 O O . LYS A 1 120 ? -6.945 22.828 -1.799 1 97.81 120 LYS A O 1
ATOM 939 N N . LEU A 1 121 ? -8.031 20.969 -1.246 1 98 121 LEU A N 1
ATOM 940 C CA . LEU A 1 121 ? -8.141 20.5 -2.625 1 98 121 LEU A CA 1
ATOM 941 C C . LEU A 1 121 ? -9.484 20.891 -3.229 1 98 121 LEU A C 1
ATOM 943 O O . LEU A 1 121 ? -9.648 20.875 -4.449 1 98 121 LEU A O 1
ATOM 947 N N . GLY A 1 122 ? -10.453 21.188 -2.438 1 97.5 122 GLY A N 1
ATOM 948 C CA . GLY A 1 122 ? -11.836 21.359 -2.867 1 97.5 122 GLY A CA 1
ATOM 949 C C . GLY A 1 122 ? -12.68 20.125 -2.668 1 97.5 122 GLY A C 1
ATOM 950 O O . GLY A 1 122 ? -12.227 19 -2.912 1 97.5 122 GLY A O 1
ATOM 951 N N . ASP A 1 123 ? -13.914 20.297 -2.326 1 96.94 123 ASP A N 1
ATOM 952 C CA . ASP A 1 123 ? -14.82 19.219 -1.961 1 96.94 123 ASP A CA 1
ATOM 953 C C . ASP A 1 123 ? -15.008 18.234 -3.123 1 96.94 123 ASP A C 1
ATOM 955 O O . ASP A 1 123 ? -15.078 17.031 -2.916 1 96.94 123 ASP A O 1
ATOM 959 N N . THR A 1 124 ? -15.047 18.75 -4.281 1 96.5 124 THR A N 1
ATOM 960 C CA . THR A 1 124 ? -15.367 17.938 -5.449 1 96.5 124 THR A CA 1
ATOM 961 C C . THR A 1 124 ? -14.211 17.016 -5.797 1 96.5 124 THR A C 1
ATOM 963 O O . THR A 1 124 ? -14.383 16.047 -6.551 1 96.5 124 THR A O 1
ATOM 966 N N . HIS A 1 125 ? -13.031 17.25 -5.242 1 98.31 125 HIS A N 1
ATOM 967 C CA . HIS A 1 125 ? -11.844 16.469 -5.586 1 98.31 125 HIS A CA 1
ATOM 968 C C . HIS A 1 125 ? -11.57 15.391 -4.539 1 98.31 125 HIS A C 1
ATOM 970 O O . HIS A 1 125 ? -10.594 14.656 -4.641 1 98.31 125 HIS A O 1
ATOM 976 N N . VAL A 1 126 ? -12.461 15.273 -3.547 1 98.88 126 VAL A N 1
ATOM 977 C CA . VAL A 1 126 ? -12.219 14.344 -2.445 1 98.88 126 VAL A CA 1
ATOM 978 C C . VAL A 1 126 ? -13.398 13.383 -2.318 1 98.88 126 VAL A C 1
ATOM 980 O O . VAL A 1 126 ? -14.539 13.805 -2.16 1 98.88 126 VAL A O 1
ATOM 983 N N . GLN A 1 127 ? -13.156 12.164 -2.49 1 98.88 127 GLN A N 1
ATOM 984 C CA . GLN A 1 127 ? -14.102 11.086 -2.209 1 98.88 127 GLN A CA 1
ATOM 985 C C . GLN A 1 127 ? -13.641 10.242 -1.024 1 98.88 127 GLN A C 1
ATOM 987 O O . GLN A 1 127 ? -12.461 10.258 -0.665 1 98.88 127 GLN A O 1
ATOM 992 N N . THR A 1 128 ? -14.562 9.547 -0.387 1 98.75 128 THR A N 1
ATOM 993 C CA . THR A 1 128 ? -14.234 8.773 0.802 1 98.75 128 THR A CA 1
ATOM 994 C C . THR A 1 128 ? -14.922 7.41 0.771 1 98.75 128 THR A C 1
ATOM 996 O O . THR A 1 128 ? -15.859 7.199 -0.005 1 98.75 128 THR A O 1
ATOM 999 N N . GLY A 1 129 ? -14.367 6.473 1.524 1 97.94 129 GLY A N 1
ATOM 1000 C CA . GLY A 1 129 ? -15.125 5.297 1.924 1 97.94 129 GLY A CA 1
ATOM 1001 C C . GLY A 1 129 ? -16 5.543 3.135 1 97.94 129 GLY A C 1
ATOM 1002 O O . GLY A 1 129 ? -16.484 6.656 3.342 1 97.94 129 GLY A O 1
ATOM 1003 N N . LYS A 1 130 ? -16.328 4.465 3.779 1 97.19 130 LYS A N 1
ATOM 1004 C CA . LYS A 1 130 ? -17.094 4.504 5.031 1 97.19 130 LYS A CA 1
ATOM 1005 C C . LYS A 1 130 ? -16.266 3.943 6.188 1 97.19 130 LYS A C 1
ATOM 1007 O O . LYS A 1 130 ? -15.93 2.758 6.199 1 97.19 130 LYS A O 1
ATOM 1012 N N . PHE A 1 131 ? -15.992 4.758 7.172 1 96.19 131 PHE A N 1
ATOM 1013 C CA . PHE A 1 131 ? -15.109 4.398 8.273 1 96.19 131 PHE A CA 1
ATOM 1014 C C . PHE A 1 131 ? -15.633 3.178 9.016 1 96.19 131 PHE A C 1
ATOM 1016 O O . PHE A 1 131 ? -16.828 3.111 9.352 1 96.19 131 PHE A O 1
ATOM 1023 N N . GLY A 1 132 ? -14.75 2.189 9.227 1 89.56 132 GLY A N 1
ATOM 1024 C CA . GLY A 1 132 ? -15.039 1.046 10.078 1 89.56 132 GLY A CA 1
ATOM 1025 C C . GLY A 1 132 ? -15.945 0.027 9.414 1 89.56 132 GLY A C 1
ATOM 1026 O O . GLY A 1 132 ? -16.484 -0.855 10.086 1 89.56 132 GLY A O 1
ATOM 1027 N N . THR A 1 133 ? -16.156 0.128 8.156 1 92.81 133 THR A N 1
ATOM 1028 C CA . THR A 1 133 ? -17.062 -0.742 7.426 1 92.81 133 THR A CA 1
ATOM 1029 C C . THR A 1 133 ? -16.312 -1.586 6.402 1 92.81 133 THR A C 1
ATOM 1031 O O . THR A 1 133 ? -15.312 -1.137 5.836 1 92.81 133 THR A O 1
ATOM 1034 N N . TYR A 1 134 ? -16.844 -2.846 6.238 1 95.75 134 TYR A N 1
ATOM 1035 C CA . TYR A 1 134 ? -16.344 -3.678 5.152 1 95.75 134 TYR A CA 1
ATOM 1036 C C . TYR A 1 134 ? -16.641 -3.049 3.799 1 95.75 134 TYR A C 1
ATOM 1038 O O . TYR A 1 134 ? -17.766 -2.607 3.551 1 95.75 134 TYR A O 1
ATOM 1046 N N . MET A 1 135 ? -15.633 -3.014 2.938 1 97.94 135 MET A N 1
ATOM 1047 C CA . MET A 1 135 ? -15.75 -2.404 1.616 1 97.94 135 MET A CA 1
ATOM 1048 C C . MET A 1 135 ? -14.891 -3.145 0.597 1 97.94 135 MET A C 1
ATOM 1050 O O . MET A 1 135 ? -13.82 -3.648 0.934 1 97.94 135 MET A O 1
ATOM 1054 N N . SER A 1 136 ? -15.383 -3.201 -0.601 1 98.69 136 SER A N 1
ATOM 1055 C CA . SER A 1 136 ? -14.523 -3.496 -1.741 1 98.69 136 SER A CA 1
ATOM 1056 C C . SER A 1 136 ? -13.891 -2.225 -2.301 1 98.69 136 SER A C 1
ATOM 1058 O O . SER A 1 136 ? -14.594 -1.279 -2.656 1 98.69 136 SER A O 1
ATOM 1060 N N . VAL A 1 137 ? -12.602 -2.156 -2.314 1 98.94 13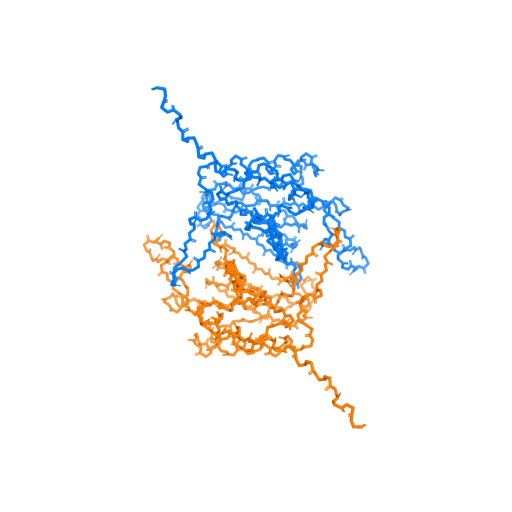7 VAL A N 1
ATOM 1061 C CA . VAL A 1 137 ? -11.898 -0.975 -2.807 1 98.94 137 VAL A CA 1
ATOM 1062 C C . VAL A 1 137 ? -11.164 -1.312 -4.102 1 98.94 137 VAL A C 1
ATOM 1064 O O . VAL A 1 137 ? -10.195 -2.082 -4.09 1 98.94 137 VAL A O 1
ATOM 1067 N N . LEU A 1 138 ? -11.602 -0.759 -5.145 1 98.94 138 LEU A N 1
ATOM 1068 C CA . LEU A 1 138 ? -10.945 -0.94 -6.438 1 98.94 138 LEU A CA 1
ATOM 1069 C C . LEU A 1 138 ? -9.82 0.064 -6.621 1 98.94 138 LEU A C 1
ATOM 1071 O O . LEU A 1 138 ? -10.016 1.27 -6.461 1 98.94 138 LEU A O 1
ATOM 1075 N N . ILE A 1 139 ? -8.695 -0.443 -6.867 1 98.94 139 ILE A N 1
ATOM 1076 C CA . ILE A 1 139 ? -7.496 0.345 -7.145 1 98.94 139 ILE A CA 1
ATOM 1077 C C . ILE A 1 139 ? -6.902 -0.073 -8.484 1 98.94 139 ILE A C 1
ATOM 1079 O O . ILE A 1 139 ? -6.41 -1.194 -8.633 1 98.94 139 ILE A O 1
ATOM 1083 N N . GLU A 1 140 ? -7.008 0.717 -9.461 1 98.88 140 GLU A N 1
ATOM 1084 C CA . GLU A 1 140 ? -6.227 0.5 -10.672 1 98.88 140 GLU A CA 1
ATOM 1085 C C . GLU A 1 140 ? -4.961 1.351 -10.672 1 98.88 140 GLU A C 1
ATOM 1087 O O . GLU A 1 140 ? -4.98 2.506 -11.102 1 98.88 140 GLU A O 1
ATOM 1092 N N . ASN A 1 141 ? -3.904 0.744 -10.234 1 98.88 141 ASN A N 1
ATOM 1093 C CA . ASN A 1 141 ? -2.639 1.424 -9.984 1 98.88 141 ASN A CA 1
ATOM 1094 C C . ASN A 1 141 ? -1.908 1.749 -11.281 1 98.88 141 ASN A C 1
ATOM 1096 O O . ASN A 1 141 ? -1.716 0.873 -12.125 1 98.88 141 ASN A O 1
ATOM 1100 N N . ASP A 1 142 ? -1.569 3.002 -11.438 1 98.25 142 ASP A N 1
ATOM 1101 C CA . ASP A 1 142 ? -0.891 3.537 -12.609 1 98.25 142 ASP A CA 1
ATOM 1102 C C . ASP A 1 142 ? 0.625 3.527 -12.422 1 98.25 142 ASP A C 1
ATOM 1104 O O . ASP A 1 142 ? 1.173 4.367 -11.703 1 98.25 142 ASP A O 1
ATOM 1108 N N . GLY A 1 143 ? 1.287 2.494 -13.102 1 96.31 143 GLY A N 1
ATOM 1109 C CA . GLY A 1 143 ? 2.727 2.385 -12.93 1 96.31 143 GLY A CA 1
ATOM 1110 C C . GLY A 1 143 ? 3.205 0.95 -12.805 1 96.31 143 GLY A C 1
ATOM 1111 O O . GLY A 1 143 ? 3.592 0.331 -13.797 1 96.31 143 GLY A O 1
ATOM 1112 N N . PRO A 1 144 ? 3.041 0.512 -11.586 1 97.94 144 PRO A N 1
ATOM 1113 C CA . PRO A 1 144 ? 2.436 1.06 -10.367 1 97.94 144 PRO A CA 1
ATOM 1114 C C . PRO A 1 144 ? 3.359 2.025 -9.633 1 97.94 144 PRO A C 1
ATOM 1116 O O . PRO A 1 144 ? 4.582 1.941 -9.773 1 97.94 144 PRO A O 1
ATOM 1119 N N . ALA A 1 145 ? 2.812 2.963 -8.961 1 98.38 145 ALA A N 1
ATOM 1120 C CA . ALA A 1 145 ? 3.49 3.918 -8.086 1 98.38 145 ALA A CA 1
ATOM 1121 C C . ALA A 1 145 ? 2.811 3.996 -6.723 1 98.38 145 ALA A C 1
ATOM 1123 O O . ALA A 1 145 ? 1.67 4.453 -6.617 1 98.38 145 ALA A O 1
ATOM 1124 N N . THR A 1 146 ? 3.471 3.539 -5.68 1 98.69 146 THR A N 1
ATOM 1125 C CA . THR A 1 146 ? 2.951 3.484 -4.316 1 98.69 146 THR A CA 1
ATOM 1126 C C . THR A 1 146 ? 3.965 4.055 -3.328 1 98.69 146 THR A C 1
ATOM 1128 O O . THR A 1 146 ? 5.125 3.635 -3.309 1 98.69 146 THR A O 1
ATOM 1131 N N . LEU A 1 147 ? 3.576 5.027 -2.561 1 98.06 147 LEU A N 1
ATOM 1132 C CA . LEU A 1 147 ? 4.422 5.648 -1.55 1 98.06 147 LEU A CA 1
ATOM 1133 C C . LEU A 1 147 ? 3.824 5.477 -0.158 1 98.06 147 LEU A C 1
ATOM 1135 O O . LEU A 1 147 ? 2.605 5.559 0.013 1 98.06 147 LEU A O 1
ATOM 1139 N N . ILE A 1 148 ? 4.699 5.254 0.8 1 96.5 148 ILE A N 1
ATOM 1140 C CA . ILE A 1 148 ? 4.305 5.223 2.205 1 96.5 148 ILE A CA 1
ATOM 1141 C C . ILE A 1 148 ? 4.945 6.395 2.945 1 96.5 148 ILE A C 1
ATOM 1143 O O . ILE A 1 148 ? 6.164 6.57 2.908 1 96.5 148 ILE A O 1
ATOM 1147 N N . ILE A 1 149 ? 4.105 7.188 3.562 1 94.75 149 ILE A N 1
ATOM 1148 C CA . ILE A 1 149 ? 4.582 8.312 4.355 1 94.75 149 ILE A CA 1
ATOM 1149 C C . ILE A 1 149 ? 4.141 8.148 5.809 1 94.75 149 ILE A C 1
ATOM 1151 O O . ILE A 1 149 ? 2.953 7.949 6.082 1 94.75 149 ILE A O 1
ATOM 1155 N N . ASP A 1 150 ? 5.082 8.133 6.672 1 91.69 150 ASP A N 1
ATOM 1156 C CA . ASP A 1 150 ? 4.828 8.07 8.109 1 91.69 150 ASP A CA 1
ATOM 1157 C C . ASP A 1 150 ? 5.074 9.422 8.773 1 91.69 150 ASP A C 1
ATOM 1159 O O . ASP A 1 150 ? 6.102 10.062 8.531 1 91.69 150 ASP A O 1
ATOM 1163 N N . SER A 1 151 ? 4.09 9.844 9.484 1 89.88 151 SER A N 1
ATOM 1164 C CA . SER A 1 151 ? 4.246 11.141 10.133 1 89.88 151 SER A CA 1
ATOM 1165 C C . SER A 1 151 ? 5.34 11.094 11.195 1 89.88 151 SER A C 1
ATOM 1167 O O . SER A 1 151 ? 5.863 12.133 11.602 1 89.88 151 SER A O 1
ATOM 1169 N N . ARG A 1 152 ? 5.707 9.914 11.648 1 76.44 152 ARG A N 1
ATOM 1170 C CA . ARG A 1 152 ? 6.734 9.781 12.68 1 76.44 152 ARG A CA 1
ATOM 1171 C C . ARG A 1 152 ? 7.957 9.039 12.141 1 76.44 152 ARG A C 1
ATOM 1173 O O . ARG A 1 152 ? 7.82 8.047 11.422 1 76.44 152 ARG A O 1
ATOM 1180 N N . ILE A 1 153 ? 8.922 9.781 11.688 1 57.38 153 ILE A N 1
ATOM 1181 C CA . ILE A 1 153 ? 10.125 9.109 11.227 1 57.38 153 ILE A CA 1
ATOM 1182 C C . ILE A 1 153 ? 11.031 8.805 12.414 1 57.38 153 ILE A C 1
ATOM 1184 O O . ILE A 1 153 ? 11.273 9.68 13.258 1 57.38 153 ILE A O 1
ATOM 1188 N N . SER A 1 154 ? 10.977 7.637 12.75 1 42.66 154 SER A N 1
ATOM 1189 C CA . SER A 1 154 ? 11.969 7.316 13.773 1 42.66 154 SER A CA 1
ATOM 1190 C C . SER A 1 154 ? 13.383 7.625 13.289 1 42.66 154 SER A C 1
ATOM 1192 O O . SER A 1 154 ? 13.828 7.078 12.281 1 42.66 154 SER A O 1
ATOM 1194 N N . LYS A 1 155 ? 13.664 8.906 13.078 1 37.94 155 LYS A N 1
ATOM 1195 C CA . LYS A 1 155 ? 15.094 9.078 12.82 1 37.94 155 LYS A CA 1
ATOM 1196 C C . LYS A 1 155 ? 15.93 8.234 13.781 1 37.94 155 LYS A C 1
ATOM 1198 O O . LYS A 1 155 ? 15.602 8.133 14.969 1 37.94 155 LYS A O 1
ATOM 1203 N N . TYR A 1 156 ? 16.562 7.309 13.227 1 35.03 156 TYR A N 1
ATOM 1204 C CA . TYR A 1 156 ? 17.719 6.82 13.969 1 35.03 156 TYR A CA 1
ATOM 1205 C C . TYR A 1 156 ? 18.5 7.977 14.578 1 35.03 156 TYR A C 1
ATOM 1207 O O . TYR A 1 156 ? 19.297 8.617 13.898 1 35.03 156 TYR A O 1
ATOM 1215 N N . VAL A 1 157 ? 17.828 9.039 15.156 1 32.12 157 VAL A N 1
ATOM 1216 C CA . VAL A 1 157 ? 18.781 10.008 15.688 1 32.12 157 VAL A CA 1
ATOM 1217 C C . VAL A 1 157 ? 19.672 9.344 16.734 1 32.12 157 VAL A C 1
ATOM 1219 O O . VAL A 1 157 ? 19.172 8.695 17.656 1 32.12 157 VAL A O 1
ATOM 1222 N N . GLU A 1 158 ? 20.844 9.148 16.547 1 32.5 158 GLU A N 1
ATOM 1223 C CA . GLU A 1 158 ? 21.859 8.984 17.578 1 32.5 158 GLU A CA 1
ATOM 1224 C C . GLU A 1 158 ? 21.625 9.922 18.75 1 32.5 158 GLU A C 1
ATOM 1226 O O . GLU A 1 158 ? 21.5 11.141 18.578 1 32.5 158 GLU A O 1
ATOM 1231 N N . GLY A 1 159 ? 21.234 9.453 20.047 1 32.34 159 GLY A N 1
ATOM 1232 C CA . GLY A 1 159 ? 21.062 10.109 21.344 1 32.34 159 GLY A CA 1
ATOM 1233 C C . GLY A 1 159 ? 19.609 10.383 21.672 1 32.34 159 GLY A C 1
ATOM 1234 O O . GLY A 1 159 ? 19.312 10.984 22.703 1 32.34 159 GLY A O 1
ATOM 1235 N N . ALA A 1 160 ? 18.781 10.633 20.609 1 32.06 160 ALA A N 1
ATOM 1236 C CA . ALA A 1 160 ? 17.453 11.023 21.062 1 32.06 160 ALA A CA 1
ATOM 1237 C C . ALA A 1 160 ? 16.719 9.836 21.688 1 32.06 160 ALA A C 1
ATOM 1239 O O . ALA A 1 160 ? 16.781 8.719 21.172 1 32.06 160 ALA A O 1
ATOM 1240 N N . ASP A 1 161 ? 16.5 9.688 22.891 1 30.69 161 ASP A N 1
ATOM 1241 C CA . ASP A 1 161 ? 15.727 8.828 23.781 1 30.69 161 ASP A CA 1
ATOM 1242 C C . ASP A 1 161 ? 14.336 8.539 23.219 1 30.69 161 ASP A C 1
ATOM 1244 O O . ASP A 1 161 ? 13.422 9.352 23.359 1 30.69 161 ASP A O 1
ATOM 1248 N N . GLY A 1 162 ? 14.188 7.543 22.328 1 33.69 162 GLY A N 1
ATOM 1249 C CA . GLY A 1 162 ? 12.969 6.859 21.922 1 33.69 162 GLY A CA 1
ATOM 1250 C C . GLY A 1 162 ? 11.93 7.797 21.344 1 33.69 162 GLY A C 1
ATOM 1251 O O . GLY A 1 162 ? 10.758 7.43 21.219 1 33.69 162 GLY A O 1
ATOM 1252 N N . MET A 1 163 ? 12.016 9.102 21.422 1 32.44 163 MET A N 1
ATOM 1253 C CA . MET A 1 163 ? 10.961 10.023 21.016 1 32.44 163 MET A CA 1
ATOM 1254 C C . MET A 1 163 ? 10.891 10.133 19.5 1 32.44 163 MET A C 1
ATOM 1256 O O . MET A 1 163 ? 11.914 10.305 18.844 1 32.44 163 MET A O 1
ATOM 1260 N N . SER A 1 164 ? 9.977 9.562 18.922 1 36.22 164 SER A N 1
ATOM 1261 C CA . SER A 1 164 ? 9.797 9.664 17.484 1 36.22 164 SER A CA 1
ATOM 1262 C C . SER A 1 164 ? 9.406 11.078 17.078 1 36.22 164 SER A C 1
ATOM 1264 O O . SER A 1 164 ? 8.617 11.734 17.766 1 36.22 164 SER A O 1
ATOM 1266 N N . ARG A 1 165 ? 10.273 11.844 16.359 1 37.84 165 ARG A N 1
ATOM 1267 C CA . ARG A 1 165 ? 9.984 13.164 15.812 1 37.84 165 ARG A CA 1
ATOM 1268 C C . ARG A 1 165 ? 8.953 13.078 14.688 1 37.84 165 ARG A C 1
ATOM 1270 O O . ARG A 1 165 ? 8.938 12.109 13.93 1 37.84 165 ARG A O 1
ATOM 1277 N N . ILE A 1 166 ? 7.871 13.727 14.93 1 31.83 166 ILE A N 1
ATOM 1278 C CA . ILE A 1 166 ? 7 13.922 13.781 1 31.83 166 ILE A CA 1
ATOM 1279 C C . ILE A 1 166 ? 7.797 14.531 12.633 1 31.83 166 ILE A C 1
ATOM 1281 O O . ILE A 1 166 ? 8.703 15.336 12.852 1 31.83 166 ILE A O 1
ATOM 1285 N N . GLY A 1 167 ? 7.898 14.195 11.562 1 38.09 167 GLY A N 1
ATOM 1286 C CA . GLY A 1 167 ? 8.609 14.648 10.383 1 38.09 167 GLY A CA 1
ATOM 1287 C C . GLY A 1 167 ? 9.188 16.047 10.531 1 38.09 167 GLY A C 1
ATOM 1288 O O . GLY A 1 167 ? 9.68 16.406 11.609 1 38.09 167 GLY A O 1
ATOM 1289 N N . GLY A 1 168 ? 8.891 17.125 9.68 1 34.16 168 GLY A N 1
ATOM 1290 C CA . GLY A 1 168 ? 9.562 18.406 9.523 1 34.16 168 GLY A CA 1
ATOM 1291 C C . GLY A 1 168 ? 9.594 19.219 10.805 1 34.16 168 GLY A C 1
ATOM 1292 O O . GLY A 1 168 ? 10.242 20.266 10.867 1 34.16 168 GLY A O 1
ATOM 1293 N N . SER A 1 169 ? 8.508 19.156 11.617 1 33.06 169 SER A N 1
ATOM 1294 C CA . SER A 1 169 ? 8.445 20.094 12.742 1 33.06 169 SER A CA 1
ATOM 1295 C C . SER A 1 169 ? 9.227 19.578 13.938 1 33.06 169 SER A C 1
ATOM 1297 O O . SER A 1 169 ? 9.391 18.359 14.102 1 33.06 169 SER A O 1
ATOM 1299 N N . LYS A 1 170 ? 10 20.469 14.516 1 35.34 170 LYS A N 1
ATOM 1300 C CA . LYS A 1 170 ? 10.719 20.438 15.781 1 35.34 170 LYS A CA 1
ATOM 1301 C C . LYS A 1 170 ? 9.805 20.016 16.922 1 35.34 170 LYS A C 1
ATOM 1303 O O . LYS A 1 170 ? 10.109 20.25 18.094 1 35.34 170 LYS A O 1
ATOM 1308 N N . THR A 1 171 ? 8.594 19.75 16.594 1 31.02 171 THR A N 1
ATOM 1309 C CA . THR A 1 171 ? 7.727 19.516 17.75 1 31.02 171 THR A CA 1
ATOM 1310 C C . THR A 1 171 ? 8.047 18.188 18.406 1 31.02 171 THR A C 1
ATOM 1312 O O . THR A 1 171 ? 7.98 17.125 17.766 1 31.02 171 THR A O 1
ATOM 1315 N N . PHE A 1 172 ? 8.891 18.203 19.297 1 35.66 172 PHE A N 1
ATOM 1316 C CA . PHE A 1 172 ? 9.148 17.125 20.234 1 35.66 172 PHE A CA 1
ATOM 1317 C C . PHE A 1 172 ? 8.031 17.031 21.266 1 35.66 172 PHE A C 1
ATOM 1319 O O . PHE A 1 172 ? 7.645 18.031 21.875 1 35.66 172 PHE A O 1
ATOM 1326 N N . ARG A 1 173 ? 7.027 16.234 21.047 1 34.62 173 ARG A N 1
ATOM 1327 C CA . ARG A 1 173 ? 6.113 16.094 22.172 1 34.62 173 ARG A CA 1
ATOM 1328 C C . ARG A 1 173 ? 6.742 15.258 23.281 1 34.62 173 ARG A C 1
ATOM 1330 O O . ARG A 1 173 ? 7.199 14.141 23.047 1 34.62 173 ARG A O 1
ATOM 1337 N N . LYS A 1 174 ? 7.215 15.859 24.312 1 32.19 174 LYS A N 1
ATOM 1338 C CA . LYS A 1 174 ? 7.633 15.312 25.594 1 32.19 174 LYS A CA 1
ATOM 1339 C C . LYS A 1 174 ? 6.543 14.43 26.203 1 32.19 174 LYS A C 1
ATOM 1341 O O . LYS A 1 174 ? 5.414 14.891 26.406 1 32.19 174 LYS A O 1
ATOM 1346 N N . TYR A 1 175 ? 6.477 13.062 25.844 1 35.59 175 TYR A N 1
ATOM 1347 C CA . TYR A 1 175 ? 5.754 12.164 26.734 1 35.59 175 TYR A CA 1
ATOM 1348 C C . TYR A 1 175 ? 6.203 12.359 28.188 1 35.59 175 TYR A C 1
ATOM 1350 O O . TYR A 1 175 ? 7.273 11.883 28.578 1 35.59 175 TYR A O 1
ATOM 1358 N N . GLN A 1 176 ? 6.258 13.516 28.719 1 32.47 176 GLN A N 1
ATOM 1359 C CA . GLN A 1 176 ? 6.566 13.656 30.141 1 32.47 176 GLN A CA 1
ATOM 1360 C C . GLN A 1 176 ? 5.77 12.664 30.984 1 32.47 176 GLN A C 1
ATOM 1362 O O . GLN A 1 176 ? 4.578 12.461 30.734 1 32.47 176 GLN A O 1
ATOM 1367 N N . LYS A 1 177 ? 6.469 11.602 31.672 1 36.47 177 LYS A N 1
ATOM 1368 C CA . LYS A 1 177 ? 6.07 10.906 32.906 1 36.47 177 LYS A CA 1
ATOM 1369 C C . LYS A 1 177 ? 5.348 11.859 33.844 1 36.47 177 LYS A C 1
ATOM 1371 O O . LYS A 1 177 ? 5.949 12.797 34.375 1 36.47 177 LYS A O 1
ATOM 1376 N N . GLU A 1 178 ? 4.223 12.352 33.688 1 34.12 178 GLU A N 1
ATOM 1377 C CA . GLU A 1 178 ? 3.502 12.797 34.875 1 34.12 178 GLU A CA 1
ATOM 1378 C C . GLU A 1 178 ? 3.598 11.773 36 1 34.12 178 GLU A C 1
ATOM 1380 O O . GLU A 1 178 ? 2.922 10.742 35.969 1 34.12 178 GLU A O 1
ATOM 1385 N N . ASP A 1 179 ? 4.77 11.25 36.469 1 33.66 179 ASP A N 1
ATOM 1386 C CA . ASP A 1 179 ? 4.898 10.805 37.844 1 33.66 179 ASP A CA 1
ATOM 1387 C C . ASP A 1 179 ? 4.25 11.797 38.812 1 33.66 179 ASP A C 1
ATOM 1389 O O . ASP A 1 179 ? 4.812 12.859 39.094 1 33.66 179 ASP A O 1
ATOM 1393 N N . ASN A 1 180 ? 2.949 12.094 38.781 1 33.97 180 ASN A N 1
ATOM 1394 C CA . ASN A 1 180 ? 2.125 12.633 39.875 1 33.97 180 ASN A CA 1
ATOM 1395 C C . ASN A 1 180 ? 2.344 11.867 41.188 1 33.97 180 ASN A C 1
ATOM 1397 O O . ASN A 1 180 ? 1.696 10.852 41.438 1 33.97 180 ASN A O 1
ATOM 1401 N N . THR A 1 181 ? 3.594 11.609 41.656 1 32.28 181 THR A N 1
ATOM 1402 C CA . THR A 1 181 ? 3.75 11.344 43.094 1 32.28 181 THR A CA 1
ATOM 1403 C C . THR A 1 181 ? 3.053 12.422 43.906 1 32.28 181 THR A C 1
ATOM 1405 O O . THR A 1 181 ? 3.379 13.602 43.812 1 32.28 181 THR A O 1
ATOM 1408 N N . PRO A 1 182 ? 1.77 12.203 44.281 1 35.09 182 PRO A N 1
ATOM 1409 C CA . PRO A 1 182 ? 1.127 13.031 45.312 1 35.09 182 PRO A CA 1
ATOM 1410 C C . PRO A 1 182 ? 2.037 13.305 46.5 1 35.09 182 PRO A C 1
ATOM 1412 O O . PRO A 1 182 ? 2.742 12.398 46.969 1 35.09 182 PRO A O 1
ATOM 1415 N N . GLU A 1 183 ? 2.693 14.391 46.594 1 31.8 183 GLU A N 1
ATOM 1416 C CA . GLU A 1 183 ? 3.283 14.805 47.875 1 31.8 183 GLU A CA 1
ATOM 1417 C C . GLU A 1 183 ? 2.322 14.562 49.031 1 31.8 183 GLU A C 1
ATOM 1419 O O . GLU A 1 183 ? 1.131 14.867 48.938 1 31.8 183 GLU A O 1
ATOM 1424 N N . SER A 1 184 ? 2.463 13.5 49.812 1 32.72 184 SER A N 1
ATOM 1425 C CA . SER A 1 184 ? 1.836 13.344 51.125 1 32.72 184 SER A CA 1
ATOM 1426 C C . SER A 1 184 ? 1.82 14.664 51.875 1 32.72 184 SER A C 1
ATOM 1428 O O . SER A 1 184 ? 2.875 15.242 52.156 1 32.72 184 SER A O 1
ATOM 1430 N N . LYS A 1 185 ? 0.75 15.391 51.656 1 27.17 185 LYS A N 1
ATOM 1431 C CA . LYS A 1 185 ? 0.438 16.25 52.781 1 27.17 185 LYS A CA 1
ATOM 1432 C C . LYS A 1 185 ? 0.026 15.422 54 1 27.17 185 LYS A C 1
ATOM 1434 O O . LYS A 1 185 ? -0.689 14.43 53.875 1 27.17 185 LYS A O 1
ATOM 1439 N N . MET B 1 1 ? 13.984 -5.125 3.006 1 95.12 1 MET B N 1
ATOM 1440 C CA . MET B 1 1 ? 12.984 -5.48 2 1 95.12 1 MET B CA 1
ATOM 1441 C C . MET B 1 1 ? 11.57 -5.297 2.543 1 95.12 1 MET B C 1
ATOM 1443 O O . MET B 1 1 ? 11.305 -5.617 3.701 1 95.12 1 MET B O 1
ATOM 1447 N N . LYS B 1 2 ? 10.742 -4.676 1.705 1 96.31 2 LYS B N 1
ATOM 1448 C CA . LYS B 1 2 ? 9.383 -4.371 2.152 1 96.31 2 LYS B CA 1
ATOM 1449 C C . LYS B 1 2 ? 8.352 -5.129 1.328 1 96.31 2 LYS B C 1
ATOM 1451 O O . LYS B 1 2 ? 8.422 -5.148 0.098 1 96.31 2 LYS B O 1
ATOM 1456 N N . LEU B 1 3 ? 7.516 -5.758 2.066 1 97.81 3 LEU B N 1
ATOM 1457 C CA . LEU B 1 3 ? 6.398 -6.484 1.473 1 97.81 3 LEU B CA 1
ATOM 1458 C C . LEU B 1 3 ? 5.074 -5.805 1.79 1 97.81 3 LEU B C 1
ATOM 1460 O O . LEU B 1 3 ? 4.664 -5.746 2.951 1 97.81 3 LEU B O 1
ATOM 1464 N N . LEU B 1 4 ? 4.453 -5.191 0.795 1 98.69 4 LEU B N 1
ATOM 1465 C CA . LEU B 1 4 ? 3.1 -4.664 0.933 1 98.69 4 LEU B CA 1
ATOM 1466 C C . LEU B 1 4 ? 2.07 -5.664 0.418 1 98.69 4 LEU B C 1
ATOM 1468 O O . LEU B 1 4 ? 2.021 -5.949 -0.781 1 98.69 4 LEU B O 1
ATOM 1472 N N . VAL B 1 5 ? 1.238 -6.168 1.298 1 98.81 5 VAL B N 1
ATOM 1473 C CA . VAL B 1 5 ? 0.296 -7.234 0.98 1 98.81 5 VAL B CA 1
ATOM 1474 C C . VAL B 1 5 ? -1.131 -6.691 1.009 1 98.81 5 VAL B C 1
ATOM 1476 O O . VAL B 1 5 ? -1.57 -6.137 2.018 1 98.81 5 VAL B O 1
ATOM 1479 N N . GLN B 1 6 ? -1.842 -6.863 -0.038 1 98.88 6 GLN B N 1
ATOM 1480 C CA . GLN B 1 6 ? -3.25 -6.484 -0.109 1 98.88 6 GLN B CA 1
ATOM 1481 C C . GLN B 1 6 ? -4.133 -7.699 -0.384 1 98.88 6 GLN B C 1
ATOM 1483 O O . GLN B 1 6 ? -3.951 -8.391 -1.388 1 98.88 6 GLN B O 1
ATOM 1488 N N . ARG B 1 7 ? -5.031 -7.965 0.523 1 98.88 7 ARG B N 1
ATOM 1489 C CA . ARG B 1 7 ? -6.023 -9.008 0.301 1 98.88 7 ARG B CA 1
ATOM 1490 C C . ARG B 1 7 ? -6.996 -8.617 -0.804 1 98.88 7 ARG B C 1
ATOM 1492 O O . ARG B 1 7 ? -7.562 -7.523 -0.778 1 98.88 7 ARG B O 1
ATOM 1499 N N . VAL B 1 8 ? -7.227 -9.617 -1.787 1 98.88 8 VAL B N 1
ATOM 1500 C CA . VAL B 1 8 ? -8.008 -9.188 -2.939 1 98.88 8 VAL B CA 1
ATOM 1501 C C . VAL B 1 8 ? -9.047 -10.25 -3.287 1 98.88 8 VAL B C 1
ATOM 1503 O O . VAL B 1 8 ? -8.859 -11.43 -2.982 1 98.88 8 VAL B O 1
ATOM 1506 N N . THR B 1 9 ? -10.109 -9.773 -3.928 1 98.56 9 THR B N 1
ATOM 1507 C CA . THR B 1 9 ? -11.023 -10.688 -4.605 1 98.56 9 THR B CA 1
ATOM 1508 C C . THR B 1 9 ? -10.539 -10.977 -6.023 1 98.56 9 THR B C 1
ATOM 1510 O O . THR B 1 9 ? -10.922 -11.984 -6.617 1 98.56 9 THR B O 1
ATOM 1513 N N . ARG B 1 10 ? -9.75 -10.047 -6.516 1 98.69 10 ARG B N 1
ATOM 1514 C CA . ARG B 1 10 ? -9.07 -10.242 -7.793 1 98.69 10 ARG B CA 1
ATOM 1515 C C . ARG B 1 10 ? -7.941 -9.227 -7.977 1 98.69 10 ARG B C 1
ATOM 1517 O O . ARG B 1 10 ? -7.957 -8.156 -7.367 1 98.69 10 ARG B O 1
ATOM 1524 N N . GLY B 1 11 ? -6.953 -9.523 -8.773 1 98.88 11 GLY B N 1
ATOM 1525 C CA . GLY B 1 11 ? -5.836 -8.695 -9.195 1 98.88 11 GLY B CA 1
ATOM 1526 C C . GLY B 1 11 ? -5.305 -9.055 -10.57 1 98.88 11 GLY B C 1
ATOM 1527 O O . GLY B 1 11 ? -5.402 -10.211 -10.992 1 98.88 11 GLY B O 1
ATOM 1528 N N . SER B 1 12 ? -4.809 -8.102 -11.25 1 98.94 12 SER B N 1
ATOM 1529 C CA . SER B 1 12 ? -4.215 -8.398 -12.547 1 98.94 12 SER B CA 1
ATOM 1530 C C . SER B 1 12 ? -3.201 -7.332 -12.945 1 98.94 12 SER B C 1
ATOM 1532 O O . SER B 1 12 ? -3.211 -6.227 -12.406 1 98.94 12 SER B O 1
ATOM 1534 N N . VAL B 1 13 ? -2.369 -7.695 -13.82 1 98.88 13 VAL B N 1
ATOM 1535 C CA . VAL B 1 13 ? -1.384 -6.797 -14.414 1 98.88 13 VAL B CA 1
ATOM 1536 C C . VAL B 1 13 ? -1.591 -6.73 -15.93 1 98.88 13 VAL B C 1
ATOM 1538 O O . VAL B 1 13 ? -1.646 -7.766 -16.594 1 98.88 13 VAL B O 1
ATOM 1541 N N . THR B 1 14 ? -1.695 -5.52 -16.453 1 98.81 14 THR B N 1
ATOM 1542 C CA . THR B 1 14 ? -1.896 -5.293 -17.875 1 98.81 14 THR B CA 1
ATOM 1543 C C . THR B 1 14 ? -0.774 -4.43 -18.453 1 98.81 14 THR B C 1
ATOM 1545 O O . THR B 1 14 ? -0.427 -3.395 -17.875 1 98.81 14 THR B O 1
ATOM 1548 N N . LEU B 1 15 ? -0.207 -4.883 -19.5 1 98.31 15 LEU B N 1
ATOM 1549 C CA . LEU B 1 15 ? 0.761 -4.094 -20.25 1 98.31 15 LEU B CA 1
ATOM 1550 C C . LEU B 1 15 ? 0.078 -3.324 -21.375 1 98.31 15 LEU B C 1
ATOM 1552 O O . LEU B 1 15 ? -0.881 -3.816 -21.984 1 98.31 15 LEU B O 1
ATOM 1556 N N . ASN B 1 16 ? 0.585 -2.119 -21.656 1 97.06 16 ASN B N 1
ATOM 1557 C CA . ASN B 1 16 ? 0.134 -1.305 -22.766 1 97.06 16 ASN B CA 1
ATOM 1558 C C . ASN B 1 16 ? -1.376 -1.083 -22.734 1 97.06 16 ASN B C 1
ATOM 1560 O O . ASN B 1 16 ? -2.059 -1.246 -23.75 1 97.06 16 ASN B O 1
ATOM 1564 N N . LYS B 1 17 ? -1.867 -0.847 -21.625 1 94.81 17 LYS B N 1
ATOM 1565 C CA . LYS B 1 17 ? -3.307 -0.676 -21.438 1 94.81 17 LYS B CA 1
ATOM 1566 C C . LYS B 1 17 ? -3.83 0.489 -22.281 1 94.81 17 LYS B C 1
ATOM 1568 O O . LYS B 1 17 ? -3.234 1.568 -22.297 1 94.81 17 LYS B O 1
ATOM 1573 N N . GLY B 1 18 ? -5.004 0.221 -22.938 1 93.75 18 GLY B N 1
ATOM 1574 C CA . GLY B 1 18 ? -5.641 1.248 -23.75 1 93.75 18 GLY B CA 1
ATOM 1575 C C . GLY B 1 18 ? -5.125 1.289 -25.172 1 93.75 18 GLY B C 1
ATOM 1576 O O . GLY B 1 18 ? -5.508 2.166 -25.953 1 93.75 18 GLY B O 1
ATOM 1577 N N . THR B 1 19 ? -4.152 0.446 -25.438 1 96.12 19 THR B N 1
ATOM 1578 C CA . THR B 1 19 ? -3.621 0.379 -26.797 1 96.12 19 THR B CA 1
ATOM 1579 C C . THR B 1 19 ? -3.994 -0.943 -27.453 1 96.12 19 THR B C 1
ATOM 1581 O O . THR B 1 19 ? -4.488 -1.858 -26.797 1 96.12 19 THR B O 1
ATOM 1584 N N . PRO B 1 20 ? -3.742 -1.07 -28.75 1 97.06 20 PRO B N 1
ATOM 1585 C CA . PRO B 1 20 ? -4.027 -2.326 -29.438 1 97.06 20 PRO B CA 1
ATOM 1586 C C . PRO B 1 20 ? -3.164 -3.484 -28.953 1 97.06 20 PRO B C 1
ATOM 1588 O O . PRO B 1 20 ? -3.50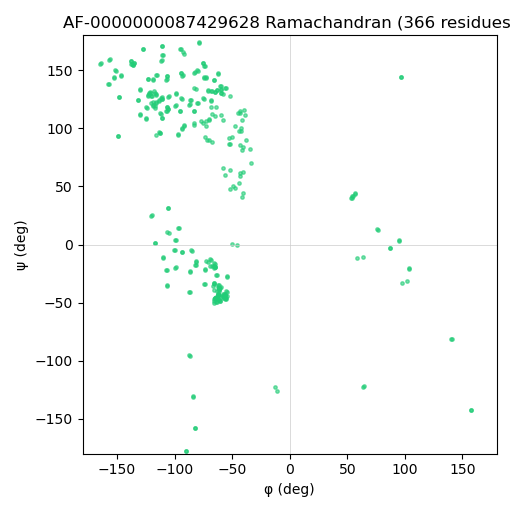8 -4.652 -29.156 1 97.06 20 PRO B O 1
ATOM 1591 N N . GLU B 1 21 ? -2.053 -3.17 -28.297 1 97.5 21 GLU B N 1
ATOM 1592 C CA . GLU B 1 21 ? -1.13 -4.195 -27.828 1 97.5 21 GLU B CA 1
ATOM 1593 C C . GLU B 1 21 ? -1.384 -4.539 -26.359 1 97.5 21 GLU B C 1
ATOM 1595 O O . GLU B 1 21 ? -0.521 -5.109 -25.688 1 97.5 21 GLU B O 1
ATOM 1600 N N . GLU B 1 22 ? -2.484 -4.117 -25.906 1 97.88 22 GLU B N 1
ATOM 1601 C CA . GLU B 1 22 ? -2.824 -4.395 -24.516 1 97.88 22 GLU B CA 1
ATOM 1602 C C . GLU B 1 22 ? -2.785 -5.895 -24.219 1 97.88 22 GLU B C 1
ATOM 1604 O O . GLU B 1 22 ? -3.25 -6.699 -25.031 1 97.88 22 GLU B O 1
ATOM 1609 N N . GLU B 1 23 ? -2.172 -6.242 -23.094 1 98.31 23 GLU B N 1
ATOM 1610 C CA . GLU B 1 23 ? -2.053 -7.652 -22.734 1 98.31 23 GLU B CA 1
ATOM 1611 C C . GLU B 1 23 ? -2.072 -7.828 -21.219 1 98.31 23 GLU B C 1
ATOM 1613 O O . GLU B 1 23 ? -1.322 -7.164 -20.5 1 98.31 23 GLU B O 1
ATOM 1618 N N . VAL B 1 24 ? -2.986 -8.695 -20.812 1 98.62 24 VAL B N 1
ATOM 1619 C CA . VAL B 1 24 ? -2.938 -9.117 -19.406 1 98.62 24 VAL B CA 1
ATOM 1620 C C . VAL B 1 24 ? -1.867 -10.188 -19.234 1 98.62 24 VAL B C 1
ATOM 1622 O O . VAL B 1 24 ? -1.955 -11.266 -19.812 1 98.62 24 VAL B O 1
ATOM 1625 N N . ILE B 1 25 ? -0.891 -9.953 -18.375 1 98.5 25 ILE B N 1
ATOM 1626 C CA . ILE B 1 25 ? 0.231 -10.883 -18.297 1 98.5 25 ILE B CA 1
ATOM 1627 C C . ILE B 1 25 ? 0.178 -11.656 -16.984 1 98.5 25 ILE B C 1
ATOM 1629 O O . ILE B 1 25 ? 0.931 -12.617 -16.797 1 98.5 25 ILE B O 1
ATOM 1633 N N . GLY B 1 26 ? -0.647 -11.266 -16.062 1 98.56 26 GLY B N 1
ATOM 1634 C CA . GLY B 1 26 ? -0.905 -11.938 -14.797 1 98.56 26 GLY B CA 1
ATOM 1635 C C . GLY B 1 26 ? -2.252 -11.578 -14.203 1 98.56 26 GLY B C 1
ATOM 1636 O O . GLY B 1 26 ? -2.686 -10.43 -14.281 1 98.56 26 GLY B O 1
ATOM 1637 N N . SER B 1 27 ? -2.912 -12.594 -13.688 1 98.81 27 SER B N 1
ATOM 1638 C CA . SER B 1 27 ? -4.215 -12.375 -13.07 1 98.81 27 SER B CA 1
ATOM 1639 C C . SER B 1 27 ? -4.504 -13.422 -12 1 98.81 27 SER B C 1
ATOM 1641 O O . SER B 1 27 ? -4.125 -14.586 -12.148 1 98.81 27 SER B O 1
ATOM 1643 N N . ILE B 1 28 ? -5.129 -12.984 -10.992 1 98.88 28 ILE B N 1
ATOM 1644 C CA . ILE B 1 28 ? -5.531 -13.906 -9.938 1 98.88 28 ILE B CA 1
ATOM 1645 C C . ILE B 1 28 ? -6.953 -13.586 -9.484 1 98.88 28 ILE B C 1
ATOM 1647 O O . ILE B 1 28 ? -7.438 -12.469 -9.688 1 98.88 28 ILE B O 1
ATOM 1651 N N . GLY B 1 29 ? -7.613 -14.602 -8.93 1 98.38 29 GLY B N 1
ATOM 1652 C CA . GLY B 1 29 ? -8.805 -14.375 -8.125 1 98.38 29 GLY B CA 1
ATOM 1653 C C . GLY B 1 29 ? -8.492 -14.039 -6.676 1 98.38 29 GLY B C 1
ATOM 1654 O O . GLY B 1 29 ? -7.629 -13.211 -6.398 1 98.38 29 GLY B O 1
ATOM 1655 N N . LYS B 1 30 ? -9.18 -14.75 -5.816 1 98.31 30 LYS B N 1
ATOM 1656 C CA . LYS B 1 30 ? -8.984 -14.523 -4.387 1 98.31 30 LYS B CA 1
ATOM 1657 C C . LYS B 1 30 ? -7.535 -14.766 -3.984 1 98.31 30 LYS B C 1
ATOM 1659 O O . LYS B 1 30 ? -6.918 -15.734 -4.43 1 98.31 30 LYS B O 1
ATOM 1664 N N . GLY B 1 31 ? -6.953 -13.891 -3.232 1 98.81 31 GLY B N 1
ATOM 1665 C CA . GLY B 1 31 ? -5.59 -14.047 -2.752 1 98.81 31 GLY B CA 1
ATOM 1666 C C . GLY B 1 31 ? -4.938 -12.734 -2.377 1 98.81 31 GLY B C 1
ATOM 1667 O O . GLY B 1 31 ? -5.566 -11.875 -1.75 1 98.81 31 GLY B O 1
ATOM 1668 N N . TYR B 1 32 ? -3.611 -12.625 -2.693 1 98.94 32 TYR B N 1
ATOM 1669 C CA . TYR B 1 32 ? -2.855 -11.422 -2.354 1 98.94 32 TYR B CA 1
ATOM 1670 C C . TYR B 1 32 ? -2.26 -10.781 -3.602 1 98.94 32 TYR B C 1
ATOM 1672 O O . TYR B 1 32 ? -1.732 -11.477 -4.473 1 98.94 32 TYR B O 1
ATOM 1680 N N . VAL B 1 33 ? -2.455 -9.531 -3.73 1 98.94 33 VAL B N 1
ATOM 1681 C CA . VAL B 1 33 ? -1.546 -8.766 -4.578 1 98.94 33 VAL B CA 1
ATOM 1682 C C . VAL B 1 33 ? -0.432 -8.164 -3.725 1 98.94 33 VAL B C 1
ATOM 1684 O O . VAL B 1 33 ? -0.702 -7.438 -2.764 1 98.94 33 VAL B O 1
ATOM 1687 N N . ILE B 1 34 ? 0.778 -8.445 -4.125 1 98.69 34 ILE B N 1
ATOM 1688 C CA . ILE B 1 34 ? 1.972 -8.039 -3.395 1 98.69 34 ILE B CA 1
ATOM 1689 C C . ILE B 1 34 ? 2.732 -6.984 -4.199 1 98.69 34 ILE B C 1
ATOM 1691 O O . ILE B 1 34 ? 2.982 -7.168 -5.395 1 98.69 34 ILE B O 1
ATOM 1695 N N . LEU B 1 35 ? 2.982 -5.91 -3.562 1 98.81 35 LEU B N 1
ATOM 1696 C CA . LEU B 1 35 ? 4.016 -4.996 -4.039 1 98.81 35 LEU B CA 1
ATOM 1697 C C . LEU B 1 35 ? 5.316 -5.195 -3.271 1 98.81 35 LEU B C 1
ATOM 1699 O O . LEU B 1 35 ? 5.344 -5.062 -2.045 1 98.81 35 LEU B O 1
ATOM 1703 N N . LEU B 1 36 ? 6.359 -5.531 -3.951 1 98.69 36 LEU B N 1
ATOM 1704 C CA . LEU B 1 36 ? 7.629 -5.887 -3.328 1 98.69 36 LEU B CA 1
ATOM 1705 C C . LEU B 1 36 ? 8.656 -4.781 -3.531 1 98.69 36 LEU B C 1
ATOM 1707 O O . LEU B 1 36 ? 9.039 -4.484 -4.664 1 98.69 36 LEU B O 1
ATOM 1711 N N . GLY B 1 37 ? 9.078 -4.148 -2.404 1 98.06 37 GLY B N 1
ATOM 1712 C CA . GLY B 1 37 ? 10.164 -3.178 -2.43 1 98.06 37 GLY B CA 1
ATOM 1713 C C . GLY B 1 37 ? 11.492 -3.762 -2.002 1 98.06 37 GLY B C 1
ATOM 1714 O O . GLY B 1 37 ? 11.586 -4.414 -0.96 1 98.06 37 GLY B O 1
ATOM 1715 N N . ILE B 1 38 ? 12.492 -3.529 -2.805 1 97.56 38 ILE B N 1
ATOM 1716 C CA . ILE B 1 38 ? 13.828 -4.039 -2.521 1 97.56 38 ILE B CA 1
ATOM 1717 C C . ILE B 1 38 ? 14.789 -2.875 -2.299 1 97.56 38 ILE B C 1
ATOM 1719 O O . ILE B 1 38 ? 14.953 -2.02 -3.172 1 97.56 38 ILE B O 1
ATOM 1723 N N . SER B 1 39 ? 15.398 -2.855 -1.161 1 94.19 39 SER B N 1
ATOM 1724 C CA . SER B 1 39 ? 16.312 -1.77 -0.822 1 94.19 39 SER B CA 1
ATOM 1725 C C . SER B 1 39 ? 17.75 -2.107 -1.225 1 94.19 39 SER B C 1
ATOM 1727 O O . SER B 1 39 ? 18.078 -3.277 -1.413 1 94.19 39 SER B O 1
ATOM 1729 N N . ARG B 1 40 ? 18.531 -1.121 -1.255 1 91.88 40 ARG B N 1
ATOM 1730 C CA . ARG B 1 40 ? 19.938 -1.279 -1.626 1 91.88 40 ARG B CA 1
ATOM 1731 C C . ARG B 1 40 ? 20.688 -2.137 -0.606 1 91.88 40 ARG B C 1
ATOM 1733 O O . ARG B 1 40 ? 21.75 -2.689 -0.907 1 91.88 40 ARG B O 1
ATOM 1740 N N . ASN B 1 41 ? 20.141 -2.324 0.567 1 87.81 41 ASN B N 1
ATOM 1741 C CA . ASN B 1 41 ? 20.812 -3.043 1.643 1 87.81 41 ASN B CA 1
ATOM 1742 C C . ASN B 1 41 ? 20.234 -4.441 1.835 1 87.81 41 ASN B C 1
ATOM 1744 O O . ASN B 1 41 ? 20.531 -5.117 2.816 1 87.81 41 ASN B O 1
ATOM 1748 N N . ASP B 1 42 ? 19.406 -4.855 0.926 1 90.06 42 ASP B N 1
ATOM 1749 C CA . ASP B 1 42 ? 18.75 -6.156 1.071 1 90.06 42 ASP B CA 1
ATOM 1750 C C . ASP B 1 42 ? 19.672 -7.281 0.587 1 90.06 42 ASP B C 1
ATOM 1752 O O . ASP B 1 42 ? 20.453 -7.094 -0.338 1 90.06 42 ASP B O 1
ATOM 1756 N N . TYR B 1 43 ? 19.516 -8.453 1.236 1 89.81 43 TYR B N 1
ATOM 1757 C CA . TYR B 1 43 ? 20.234 -9.68 0.907 1 89.81 43 TYR B CA 1
ATOM 1758 C C . TYR B 1 43 ? 19.266 -10.844 0.708 1 89.81 43 TYR B C 1
ATOM 1760 O O . TYR B 1 43 ? 18.062 -10.711 0.981 1 89.81 43 TYR B O 1
ATOM 1768 N N . PRO B 1 44 ? 19.781 -11.906 0.189 1 93.5 44 PRO B N 1
ATOM 1769 C CA . PRO B 1 44 ? 18.938 -13.07 -0.026 1 93.5 44 PRO B CA 1
ATOM 1770 C C . PRO B 1 44 ? 18.219 -13.516 1.244 1 93.5 44 PRO B C 1
ATOM 1772 O O . PRO B 1 44 ? 17.094 -14.039 1.175 1 93.5 44 PRO B O 1
ATOM 1775 N N . GLU B 1 45 ? 18.828 -13.242 2.373 1 90.5 45 GLU B N 1
ATOM 1776 C CA . GLU B 1 45 ? 18.203 -13.625 3.641 1 90.5 45 GLU B CA 1
ATOM 1777 C C . GLU B 1 45 ? 16.906 -12.852 3.879 1 90.5 45 GLU B C 1
ATOM 1779 O O . GLU B 1 45 ? 15.984 -13.359 4.512 1 90.5 45 GLU B O 1
ATOM 1784 N N . ASP B 1 46 ? 16.859 -11.594 3.406 1 92.88 46 ASP B N 1
ATOM 1785 C CA . ASP B 1 46 ? 15.617 -10.836 3.48 1 92.88 46 ASP B CA 1
ATOM 1786 C C . ASP B 1 46 ? 14.508 -11.523 2.693 1 92.88 46 ASP B C 1
ATOM 1788 O O . ASP B 1 46 ? 13.352 -11.562 3.135 1 92.88 46 ASP B O 1
ATOM 1792 N N . VAL B 1 47 ? 14.867 -12.109 1.571 1 96.5 47 VAL B N 1
ATOM 1793 C CA . VAL B 1 47 ? 13.922 -12.812 0.72 1 96.5 47 VAL B CA 1
ATOM 1794 C C . VAL B 1 47 ? 13.383 -14.039 1.455 1 96.5 47 VAL B C 1
ATOM 1796 O O . VAL B 1 47 ? 12.164 -14.25 1.52 1 96.5 47 VAL B O 1
ATOM 1799 N N . ASP B 1 48 ? 14.344 -14.789 1.968 1 93.88 48 ASP B N 1
ATOM 1800 C CA . ASP B 1 48 ? 13.953 -16.016 2.656 1 93.88 48 ASP B CA 1
ATOM 1801 C C . ASP B 1 48 ? 12.969 -15.719 3.787 1 93.88 48 ASP B C 1
ATOM 1803 O O . ASP B 1 48 ? 11.977 -16.422 3.949 1 93.88 48 ASP B O 1
ATOM 1807 N N . TYR B 1 49 ? 13.273 -14.688 4.504 1 92.31 49 TYR B N 1
ATOM 1808 C CA . TYR B 1 49 ? 12.43 -14.297 5.629 1 92.31 49 TYR B CA 1
ATOM 1809 C C . TYR B 1 49 ? 11.031 -13.914 5.156 1 92.31 49 TYR B C 1
ATOM 1811 O O . TYR B 1 49 ? 10.031 -14.43 5.668 1 92.31 49 TYR B O 1
ATOM 1819 N N . LEU B 1 50 ? 10.938 -13.086 4.188 1 96.75 50 LEU B N 1
ATOM 1820 C CA . LEU B 1 50 ? 9.648 -12.539 3.779 1 96.75 50 LEU B CA 1
ATOM 1821 C C . LEU B 1 50 ? 8.82 -13.586 3.045 1 96.75 50 LEU B C 1
ATOM 1823 O O . LEU B 1 50 ? 7.59 -13.594 3.141 1 96.75 50 LEU B O 1
ATOM 1827 N N . VAL B 1 51 ? 9.477 -14.477 2.287 1 97.88 51 VAL B N 1
ATOM 1828 C CA . VAL B 1 51 ? 8.734 -15.57 1.659 1 97.88 51 VAL B CA 1
ATOM 1829 C C . VAL B 1 51 ? 8.102 -16.453 2.732 1 97.88 51 VAL B C 1
ATOM 1831 O O . VAL B 1 51 ? 6.945 -16.875 2.596 1 97.88 51 VAL B O 1
ATOM 1834 N N . GLY B 1 52 ? 8.914 -16.719 3.764 1 96.31 52 GLY B N 1
ATOM 1835 C CA . GLY B 1 52 ? 8.352 -17.453 4.883 1 96.31 52 GLY B CA 1
ATOM 1836 C C . GLY B 1 52 ? 7.117 -16.797 5.473 1 96.31 52 GLY B C 1
ATOM 1837 O O . GLY B 1 52 ? 6.105 -17.453 5.711 1 96.31 52 GLY B O 1
ATOM 1838 N N . ARG B 1 53 ? 7.16 -15.547 5.707 1 95.75 53 ARG B N 1
ATOM 1839 C CA . ARG B 1 53 ? 6.031 -14.805 6.262 1 95.75 53 ARG B CA 1
ATOM 1840 C C . ARG B 1 53 ? 4.844 -14.82 5.309 1 95.75 53 ARG B C 1
ATOM 1842 O O . ARG B 1 53 ? 3.709 -15.055 5.727 1 95.75 53 ARG B O 1
ATOM 1849 N N . LEU B 1 54 ? 5.102 -14.578 4.066 1 98.19 54 LEU B N 1
ATOM 1850 C CA . LEU B 1 54 ? 4.062 -14.539 3.045 1 98.19 54 LEU B CA 1
ATOM 1851 C C . LEU B 1 54 ? 3.275 -15.844 3.016 1 98.19 54 LEU B C 1
ATOM 1853 O O . LEU B 1 54 ? 2.045 -15.828 2.93 1 98.19 54 LEU B O 1
ATOM 1857 N N . CYS B 1 55 ? 3.943 -16.922 3.113 1 97.81 55 CYS B N 1
ATOM 1858 C CA . CYS B 1 55 ? 3.322 -18.219 2.9 1 97.81 55 CYS B CA 1
ATOM 1859 C C . CYS B 1 55 ? 2.594 -18.688 4.156 1 97.81 55 CYS B C 1
ATOM 1861 O O . CYS B 1 55 ? 1.75 -19.578 4.09 1 97.81 55 CYS B O 1
ATOM 1863 N N . THR B 1 56 ? 2.91 -18.094 5.312 1 96.94 56 THR B N 1
ATOM 1864 C CA . THR B 1 56 ? 2.312 -18.578 6.551 1 96.94 56 THR B CA 1
ATOM 1865 C C . THR B 1 56 ? 1.252 -17.609 7.059 1 96.94 56 THR B C 1
ATOM 1867 O O . THR B 1 56 ? 0.392 -17.984 7.859 1 96.94 56 THR B O 1
ATOM 1870 N N . MET B 1 57 ? 1.303 -16.406 6.676 1 98.12 57 MET B N 1
ATOM 1871 C CA . MET B 1 57 ? 0.409 -15.398 7.227 1 98.12 57 MET B CA 1
ATOM 1872 C C . MET B 1 57 ? -1.047 -15.734 6.926 1 98.12 57 MET B C 1
ATOM 1874 O O . MET B 1 57 ? -1.357 -16.266 5.859 1 98.12 57 MET B O 1
ATOM 1878 N N . ARG B 1 58 ? -1.881 -15.359 7.84 1 98.56 58 ARG B N 1
ATOM 1879 C CA . ARG B 1 58 ? -3.311 -15.641 7.738 1 98.56 58 ARG B CA 1
ATOM 1880 C C . ARG B 1 58 ? -4.109 -14.352 7.559 1 98.56 58 ARG B C 1
ATOM 1882 O O . ARG B 1 58 ? -4.5 -13.719 8.539 1 98.56 58 ARG B O 1
ATOM 1889 N N . MET B 1 59 ? -4.395 -14.047 6.324 1 98.06 59 MET B N 1
ATOM 1890 C CA . MET B 1 59 ? -5.094 -12.797 6.043 1 98.06 59 MET B CA 1
ATOM 1891 C C . MET B 1 59 ? -6.457 -13.062 5.41 1 98.06 59 MET B C 1
ATOM 1893 O O . MET B 1 59 ? -7.191 -12.125 5.094 1 98.06 59 MET B O 1
ATOM 1897 N N . LEU B 1 60 ? -6.824 -14.328 5.234 1 98.62 60 LEU B N 1
ATOM 1898 C CA . LEU B 1 60 ? -8.078 -14.656 4.562 1 98.62 60 LEU B CA 1
ATOM 1899 C C . LEU B 1 60 ? -9.117 -15.156 5.562 1 98.62 60 LEU B C 1
ATOM 1901 O O . LEU B 1 60 ? -8.766 -15.844 6.527 1 98.62 60 LEU B O 1
ATOM 1905 N N . PRO B 1 61 ? -10.344 -14.82 5.305 1 97.56 61 PRO B N 1
ATOM 1906 C CA . PRO B 1 61 ? -11.406 -15.367 6.156 1 97.56 61 PRO B CA 1
ATOM 1907 C C . PRO B 1 61 ? -11.703 -16.828 5.855 1 97.56 61 PRO B C 1
ATOM 1909 O O . PRO B 1 61 ? -11.398 -17.312 4.762 1 97.56 61 PRO B O 1
ATOM 1912 N N . ASN B 1 62 ? -12.242 -17.5 6.816 1 97.44 62 ASN B N 1
ATOM 1913 C CA . ASN B 1 62 ? -12.727 -18.859 6.547 1 97.44 62 ASN B CA 1
ATOM 1914 C C . ASN B 1 62 ? -14.188 -18.844 6.109 1 97.44 62 ASN B C 1
ATOM 1916 O O . ASN B 1 62 ? -14.781 -17.781 5.934 1 97.44 62 ASN B O 1
ATOM 1920 N N . ALA B 1 63 ? -14.703 -20.016 5.895 1 95.25 63 ALA B N 1
ATOM 1921 C CA . ALA B 1 63 ? -16.047 -20.172 5.348 1 95.25 63 ALA B CA 1
ATOM 1922 C C . ALA B 1 63 ? -17.094 -19.609 6.301 1 95.25 63 ALA B C 1
ATOM 1924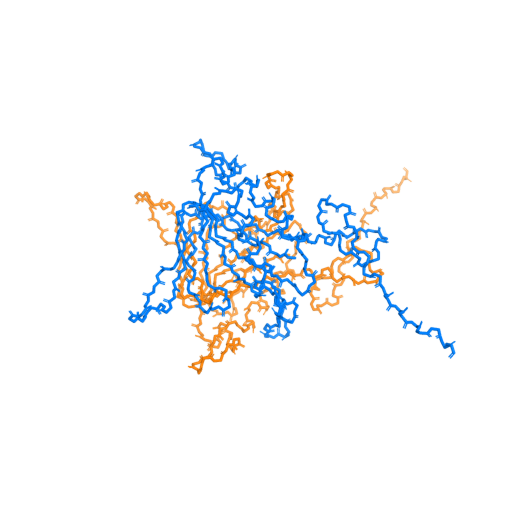 O O . ALA B 1 63 ? -18.172 -19.188 5.871 1 95.25 63 ALA B O 1
ATOM 1925 N N . GLU B 1 64 ? -16.812 -19.578 7.562 1 95.38 64 GLU B N 1
ATOM 1926 C CA . GLU B 1 64 ? -17.75 -19.078 8.57 1 95.38 64 GLU B CA 1
ATOM 1927 C C . GLU B 1 64 ? -17.641 -17.562 8.719 1 95.38 64 GLU B C 1
ATOM 1929 O O . GLU B 1 64 ? -18.391 -16.953 9.492 1 95.38 64 GLU B O 1
ATOM 1934 N N . GLY B 1 65 ? -16.719 -16.938 8.047 1 93.69 65 GLY B N 1
ATOM 1935 C CA . GLY B 1 65 ? -16.594 -15.492 8.086 1 93.69 65 GLY B CA 1
ATOM 1936 C C . GLY B 1 65 ? -15.586 -15.008 9.117 1 93.69 65 GLY B C 1
ATOM 1937 O O . GLY B 1 65 ? -15.438 -13.797 9.32 1 93.69 65 GLY B O 1
ATOM 1938 N N . LYS B 1 66 ? -14.945 -15.984 9.75 1 96.81 66 LYS B N 1
ATOM 1939 C CA . LYS B 1 66 ? -13.922 -15.586 10.711 1 96.81 66 LYS B CA 1
ATOM 1940 C C . LYS B 1 66 ? -12.719 -14.961 10.008 1 96.81 66 LYS B C 1
ATOM 1942 O O . LYS B 1 66 ? -12.102 -15.594 9.148 1 96.81 66 LYS B O 1
ATOM 1947 N N . GLU B 1 67 ? -12.414 -13.766 10.406 1 97 67 GLU B N 1
ATOM 1948 C CA . GLU B 1 67 ? -11.305 -13.023 9.812 1 97 67 GLU B CA 1
ATOM 1949 C C . GLU B 1 67 ? -9.961 -13.57 10.266 1 97 67 GLU B C 1
ATOM 1951 O O . GLU B 1 67 ? -9.859 -14.164 11.344 1 97 67 GLU B O 1
ATOM 1956 N N . TRP B 1 68 ? -8.898 -13.352 9.352 1 98 68 TRP B N 1
ATOM 1957 C CA . TRP B 1 68 ? -7.508 -13.688 9.664 1 98 68 TRP B CA 1
ATOM 1958 C C . TRP B 1 68 ? -7.375 -15.156 10.031 1 98 68 TRP B C 1
ATOM 1960 O O . TRP B 1 68 ? -6.742 -15.5 11.031 1 98 68 TRP B O 1
ATOM 1970 N N . ALA B 1 69 ? -8.055 -15.992 9.242 1 98.38 69 ALA B N 1
ATOM 1971 C CA . ALA B 1 69 ? -8.18 -17.406 9.617 1 98.38 69 ALA B CA 1
ATOM 1972 C C . ALA B 1 69 ? -7.301 -18.281 8.734 1 98.38 69 ALA B C 1
ATOM 1974 O O . ALA B 1 69 ? -6.77 -19.297 9.203 1 98.38 69 ALA B O 1
ATOM 1975 N N . LEU B 1 70 ? -7.148 -17.922 7.426 1 98.69 70 LEU B N 1
ATOM 1976 C CA . LEU B 1 70 ? -6.543 -18.859 6.492 1 98.69 70 LEU B CA 1
ATOM 1977 C C . LEU B 1 70 ? -5.32 -18.25 5.812 1 98.69 70 LEU B C 1
ATOM 1979 O O . LEU B 1 70 ? -5.324 -17.062 5.488 1 98.69 70 LEU B O 1
ATOM 1983 N N . SER B 1 71 ? -4.301 -19.094 5.602 1 98.44 71 SER B N 1
ATOM 1984 C CA . SER B 1 71 ? -3.186 -18.766 4.719 1 98.44 71 SER B CA 1
ATOM 1985 C C . SER B 1 71 ? -3.562 -18.969 3.254 1 98.44 71 SER B C 1
ATOM 1987 O O . SER B 1 71 ? -4.648 -19.469 2.951 1 98.44 71 SER B O 1
ATOM 1989 N N . LEU B 1 72 ? -2.674 -18.578 2.414 1 98.62 72 LEU B N 1
ATOM 1990 C CA . LEU B 1 72 ? -2.875 -18.844 0.993 1 98.62 72 LEU B CA 1
ATOM 1991 C C . LEU B 1 72 ? -3.029 -20.344 0.729 1 98.62 72 LEU B C 1
ATOM 1993 O O . LEU B 1 72 ? -3.906 -20.75 -0.034 1 98.62 72 LEU B O 1
ATOM 1997 N N . GLN B 1 73 ? -2.221 -21.094 1.332 1 97.62 73 GLN B N 1
ATOM 1998 C CA . GLN B 1 73 ? -2.23 -22.531 1.132 1 97.62 73 GLN B CA 1
ATOM 1999 C C . GLN B 1 73 ? -3.531 -23.156 1.64 1 97.62 73 GLN B C 1
ATOM 2001 O O . GLN B 1 73 ? -4.152 -23.969 0.95 1 97.62 73 GLN B O 1
ATOM 2006 N N . ASP B 1 74 ? -3.943 -22.75 2.869 1 97.62 74 ASP B N 1
ATOM 2007 C CA . ASP B 1 74 ? -5.195 -23.25 3.436 1 97.62 74 ASP B CA 1
ATOM 2008 C C . ASP B 1 74 ? -6.363 -23 2.484 1 97.62 74 ASP B C 1
ATOM 2010 O O . ASP B 1 74 ? -7.246 -23.859 2.344 1 97.62 74 ASP B O 1
ATOM 2014 N N . ALA B 1 75 ? -6.375 -21.844 1.862 1 97.94 75 ALA B N 1
ATOM 2015 C CA . ALA B 1 75 ? -7.516 -21.391 1.066 1 97.94 75 ALA B CA 1
ATOM 2016 C C . ALA B 1 75 ? -7.34 -21.766 -0.403 1 97.94 75 ALA B C 1
ATOM 2018 O O . ALA B 1 75 ? -8.219 -21.5 -1.225 1 97.94 75 ALA B O 1
ATOM 2019 N N . GLN B 1 76 ? -6.156 -22.312 -0.781 1 97.56 76 GLN B N 1
ATOM 2020 C CA . GLN B 1 76 ? -5.828 -22.562 -2.182 1 97.56 76 GLN B CA 1
ATOM 2021 C C . GLN B 1 76 ? -5.988 -21.297 -3.012 1 97.56 76 GLN B C 1
ATOM 2023 O O . GLN B 1 76 ? -6.602 -21.312 -4.082 1 97.56 76 GLN B O 1
ATOM 2028 N N . ALA B 1 77 ? -5.594 -20.234 -2.449 1 98.56 77 ALA B N 1
ATOM 2029 C CA . ALA B 1 77 ? -5.664 -18.922 -3.084 1 98.56 77 ALA B CA 1
ATOM 2030 C C . ALA B 1 77 ? -4.352 -18.578 -3.775 1 98.56 77 ALA B C 1
ATOM 2032 O O . ALA B 1 77 ? -3.363 -19.297 -3.646 1 98.56 77 ALA B O 1
ATOM 2033 N N . ASP B 1 78 ? -4.398 -17.531 -4.582 1 98.81 78 ASP B N 1
ATOM 2034 C CA . ASP B 1 78 ? -3.273 -17.188 -5.449 1 98.81 78 ASP B CA 1
ATOM 2035 C C . ASP B 1 78 ? -2.586 -15.914 -4.988 1 98.81 78 ASP B C 1
ATOM 2037 O O . ASP B 1 78 ? -3.127 -15.172 -4.156 1 98.81 78 ASP B O 1
ATOM 2041 N N . VAL B 1 79 ? -1.393 -15.734 -5.492 1 98.94 79 VAL B N 1
ATOM 2042 C CA . VAL B 1 79 ? -0.659 -14.508 -5.199 1 98.94 79 VAL B CA 1
ATOM 2043 C C . VAL B 1 79 ? -0.131 -13.898 -6.5 1 98.94 79 VAL B C 1
ATOM 2045 O O . VAL B 1 79 ? 0.301 -14.625 -7.398 1 98.94 79 VAL B O 1
ATOM 2048 N N . LEU B 1 80 ? -0.299 -12.648 -6.691 1 98.94 80 LEU B N 1
ATOM 2049 C CA . LEU B 1 80 ? 0.288 -11.844 -7.758 1 98.94 80 LEU B CA 1
ATOM 2050 C C . LEU B 1 80 ? 1.416 -10.969 -7.223 1 98.94 80 LEU B C 1
ATOM 2052 O O . LEU B 1 80 ? 1.191 -10.117 -6.355 1 98.94 80 LEU B O 1
ATOM 2056 N N . ILE B 1 81 ? 2.652 -11.164 -7.68 1 98.94 81 ILE B N 1
ATOM 2057 C CA . ILE B 1 81 ? 3.83 -10.492 -7.148 1 98.94 81 ILE B CA 1
ATOM 2058 C C . ILE B 1 81 ? 4.312 -9.43 -8.141 1 98.94 81 ILE B C 1
ATOM 2060 O O . ILE B 1 81 ? 4.695 -9.758 -9.266 1 98.94 81 ILE B O 1
ATOM 2064 N N . VAL B 1 82 ? 4.309 -8.203 -7.723 1 98.81 82 VAL B N 1
ATOM 2065 C CA . VAL B 1 82 ? 4.707 -7.082 -8.562 1 98.81 82 VAL B CA 1
ATOM 2066 C C . VAL B 1 82 ? 5.848 -6.316 -7.902 1 98.81 82 VAL B C 1
ATOM 2068 O O . VAL B 1 82 ? 5.766 -5.961 -6.723 1 98.81 82 VAL B O 1
ATOM 2071 N N . SER B 1 83 ? 6.957 -6.066 -8.617 1 98.25 83 SER B N 1
ATOM 2072 C CA . SER B 1 83 ? 8.047 -5.238 -8.109 1 98.25 83 SER B CA 1
ATOM 2073 C C . SER B 1 83 ? 7.602 -3.789 -7.93 1 98.25 83 SER B C 1
ATOM 2075 O O . SER B 1 83 ? 6.844 -3.26 -8.742 1 98.25 83 SER B O 1
ATOM 2077 N N . GLN B 1 84 ? 8.07 -3.191 -6.895 1 97.88 84 GLN B N 1
ATOM 2078 C CA . GLN B 1 84 ? 7.691 -1.811 -6.605 1 97.88 84 GLN B CA 1
ATOM 2079 C C . GLN B 1 84 ? 8.812 -1.072 -5.887 1 97.88 84 GLN B C 1
ATOM 2081 O O . GLN B 1 84 ? 8.812 -0.97 -4.66 1 97.88 84 GLN B O 1
ATOM 2086 N N . PHE B 1 85 ? 9.617 -0.418 -6.598 1 97.12 85 PHE B N 1
ATOM 2087 C CA . PHE B 1 85 ? 10.773 0.267 -6.023 1 97.12 85 PHE B CA 1
ATOM 2088 C C . PHE B 1 85 ? 10.344 1.518 -5.27 1 97.12 85 PHE B C 1
ATOM 2090 O O . PHE B 1 85 ? 11.016 1.95 -4.332 1 97.12 85 PHE B O 1
ATOM 2097 N N . THR B 1 86 ? 9.141 2.023 -5.621 1 97.75 86 THR B N 1
ATOM 2098 C CA . THR B 1 86 ? 8.695 3.271 -5.008 1 97.75 86 THR B CA 1
ATOM 2099 C C . THR B 1 86 ? 8.398 3.068 -3.523 1 97.75 86 THR B C 1
ATOM 2101 O O . THR B 1 86 ? 8.281 4.039 -2.771 1 97.75 86 THR B O 1
ATOM 2104 N N . LEU B 1 87 ? 8.305 1.835 -3.023 1 97.31 87 LEU B N 1
ATOM 2105 C CA . LEU B 1 87 ? 8.117 1.579 -1.599 1 97.31 87 LEU B CA 1
ATOM 2106 C C . LEU B 1 87 ? 9.328 2.053 -0.798 1 97.31 87 LEU B C 1
ATOM 2108 O O . LEU B 1 87 ? 9.242 2.217 0.422 1 97.31 87 LEU B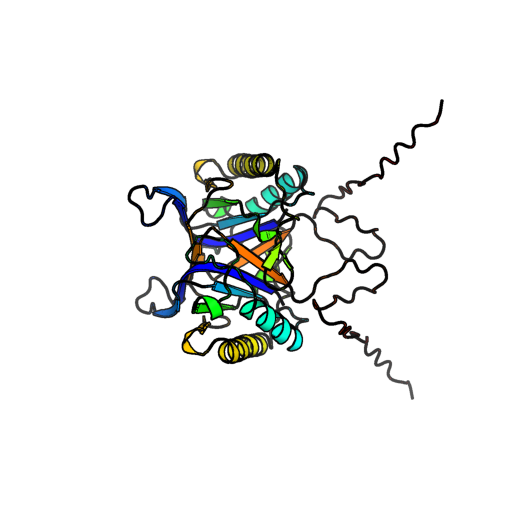 O 1
ATOM 2112 N N . TYR B 1 88 ? 10.422 2.225 -1.427 1 94.12 88 TYR B N 1
ATOM 2113 C CA . TYR B 1 88 ? 11.594 2.799 -0.786 1 94.12 88 TYR B CA 1
ATOM 2114 C C . TYR B 1 88 ? 11.82 4.238 -1.238 1 94.12 88 TYR B C 1
ATOM 2116 O O . TYR B 1 88 ? 12.961 4.695 -1.344 1 94.12 88 TYR B O 1
ATOM 2124 N N . GLY B 1 89 ? 10.742 4.859 -1.514 1 94.88 89 GLY B N 1
ATOM 2125 C CA . GLY B 1 89 ? 10.742 6.285 -1.798 1 94.88 89 GLY B CA 1
ATOM 2126 C C . GLY B 1 89 ? 10.438 7.137 -0.579 1 94.88 89 GLY B C 1
ATOM 2127 O O . GLY B 1 89 ? 9.703 6.715 0.312 1 94.88 89 GLY B O 1
ATOM 2128 N N . TYR B 1 90 ? 11.031 8.336 -0.531 1 91.88 90 TYR B N 1
ATOM 2129 C CA . TYR B 1 90 ? 10.664 9.359 0.438 1 91.88 90 TYR B CA 1
ATOM 2130 C C . TYR B 1 90 ? 10.547 10.727 -0.233 1 91.88 90 TYR B C 1
ATOM 2132 O O . TYR B 1 90 ? 11.094 10.945 -1.315 1 91.88 90 TYR B O 1
ATOM 2140 N N . LEU B 1 91 ? 9.812 11.547 0.359 1 91.44 91 LEU B N 1
ATOM 2141 C CA . LEU B 1 91 ? 9.594 12.859 -0.235 1 91.44 91 LEU B CA 1
ATOM 2142 C C . LEU B 1 91 ? 10.742 13.812 0.118 1 91.44 91 LEU B C 1
ATOM 2144 O O . LEU B 1 91 ? 10.992 14.062 1.296 1 91.44 91 LEU B O 1
ATOM 2148 N N . ASN B 1 92 ? 11.461 14.203 -0.862 1 91.38 92 ASN B N 1
ATOM 2149 C CA . ASN B 1 92 ? 12.375 15.336 -0.809 1 91.38 92 ASN B CA 1
ATOM 2150 C C . ASN B 1 92 ? 11.703 16.625 -1.293 1 91.38 92 ASN B C 1
ATOM 2152 O O . ASN B 1 92 ? 11.641 16.875 -2.496 1 91.38 92 ASN B O 1
ATOM 2156 N N . GLY B 1 93 ? 11.281 17.406 -0.267 1 92.19 93 GLY B N 1
ATOM 2157 C CA . GLY B 1 93 ? 10.305 18.406 -0.672 1 92.19 93 GLY B CA 1
ATOM 2158 C C . GLY B 1 93 ? 9.008 17.812 -1.168 1 92.19 93 GLY B C 1
ATOM 2159 O O . GLY B 1 93 ? 8.375 17.016 -0.465 1 92.19 93 GLY B O 1
ATOM 2160 N N . SER B 1 94 ? 8.656 18.156 -2.441 1 95.81 94 SER B N 1
ATOM 2161 C CA . SER B 1 94 ? 7.406 17.656 -2.998 1 95.81 94 SER B CA 1
ATOM 2162 C C . SER B 1 94 ? 7.656 16.469 -3.924 1 95.81 94 SER B C 1
ATOM 2164 O O . SER B 1 94 ? 6.715 15.797 -4.352 1 95.81 94 SER B O 1
ATOM 2166 N N . LYS B 1 95 ? 8.906 16.188 -4.129 1 96.44 95 LYS B N 1
ATOM 2167 C CA . LYS B 1 95 ? 9.227 15.148 -5.105 1 96.44 95 LYS B CA 1
ATOM 2168 C C . LYS B 1 95 ? 9.711 13.875 -4.414 1 96.44 95 LYS B C 1
ATOM 2170 O O . LYS B 1 95 ? 10.469 13.93 -3.445 1 96.44 95 LYS B O 1
ATOM 2175 N N . PRO B 1 96 ? 9.281 12.781 -4.988 1 96.12 96 PRO B N 1
ATOM 2176 C CA . PRO B 1 96 ? 9.828 11.547 -4.426 1 96.12 96 PRO B CA 1
ATOM 2177 C C . PRO B 1 96 ? 11.281 11.305 -4.824 1 96.12 96 PRO B C 1
ATOM 2179 O O . PRO B 1 96 ? 11.695 11.68 -5.922 1 96.12 96 PRO B O 1
ATOM 2182 N N . ASP B 1 97 ? 12.016 10.781 -3.912 1 95 97 ASP B N 1
ATOM 2183 C CA . ASP B 1 97 ? 13.383 10.305 -4.07 1 95 97 ASP B CA 1
ATOM 2184 C C . ASP B 1 97 ? 13.477 8.797 -3.818 1 95 97 ASP B C 1
ATOM 2186 O O . ASP B 1 97 ? 12.93 8.297 -2.832 1 95 97 ASP B O 1
ATOM 2190 N N . PHE B 1 98 ? 14.156 8.039 -4.781 1 96.31 98 PHE B N 1
ATOM 2191 C CA . PHE B 1 98 ? 14.133 6.586 -4.711 1 96.31 98 PHE B CA 1
ATOM 2192 C C . PHE B 1 98 ? 15.539 6.027 -4.555 1 96.31 98 PHE B C 1
ATOM 2194 O O . PHE B 1 98 ? 15.805 4.887 -4.941 1 96.31 98 PHE B O 1
ATOM 2201 N N . HIS B 1 99 ? 16.422 6.762 -4.023 1 94.56 99 HIS B N 1
ATOM 2202 C CA . HIS B 1 99 ? 17.828 6.352 -3.982 1 94.56 99 HIS B CA 1
ATOM 2203 C C . HIS B 1 99 ? 18.031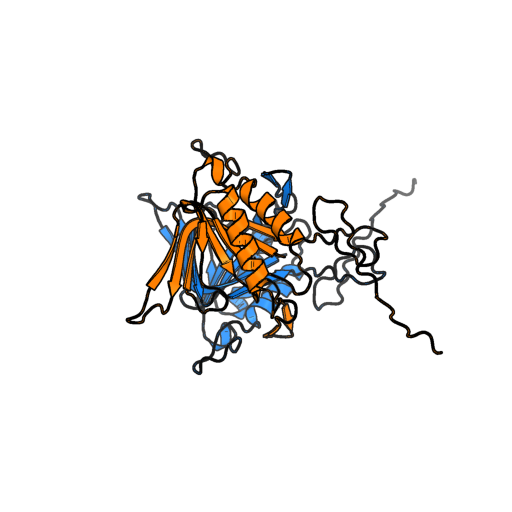 5.168 -3.041 1 94.56 99 HIS B C 1
ATOM 2205 O O . HIS B 1 99 ? 19.047 4.484 -3.104 1 94.56 99 HIS B O 1
ATOM 2211 N N . GLU B 1 100 ? 17.094 4.934 -2.154 1 92.62 100 GLU B N 1
ATOM 2212 C CA . GLU B 1 100 ? 17.219 3.814 -1.224 1 92.62 100 GLU B CA 1
ATOM 2213 C C . GLU B 1 100 ? 16.797 2.504 -1.887 1 92.62 100 GLU B C 1
ATOM 2215 O O . GLU B 1 100 ? 17.031 1.425 -1.341 1 92.62 100 GLU B O 1
ATOM 2220 N N . ALA B 1 101 ? 16.141 2.576 -3.006 1 95.88 101 ALA B N 1
ATOM 2221 C CA . ALA B 1 101 ? 15.789 1.378 -3.762 1 95.88 101 ALA B CA 1
ATOM 2222 C C . ALA B 1 101 ? 17.016 0.777 -4.445 1 95.88 101 ALA B C 1
ATOM 2224 O O . ALA B 1 101 ? 17.875 1.506 -4.938 1 95.88 101 ALA B O 1
ATOM 2225 N N . MET B 1 102 ? 17.062 -0.487 -4.508 1 95.88 102 MET B N 1
ATOM 2226 C CA . MET B 1 102 ? 18.156 -1.169 -5.188 1 95.88 102 MET B CA 1
ATOM 2227 C C . MET B 1 102 ? 18.062 -0.996 -6.699 1 95.88 102 MET B C 1
ATOM 2229 O O . MET B 1 102 ? 16.984 -1.143 -7.273 1 95.88 102 MET B O 1
ATOM 2233 N N . GLY B 1 103 ? 19.156 -0.652 -7.277 1 93.38 103 GLY B N 1
ATOM 2234 C CA . GLY B 1 103 ? 19.25 -0.617 -8.727 1 93.38 103 GLY B CA 1
ATOM 2235 C C . GLY B 1 103 ? 19.625 -1.955 -9.336 1 93.38 103 GLY B C 1
ATOM 2236 O O . GLY B 1 103 ? 18.828 -2.889 -9.344 1 93.38 103 GLY B O 1
ATOM 2237 N N . SER B 1 104 ? 20.938 -1.953 -9.523 1 91.88 104 SER B N 1
ATOM 2238 C CA . SER B 1 104 ? 21.469 -3.205 -10.047 1 91.88 104 SER B CA 1
ATOM 2239 C C . SER B 1 104 ? 21.281 -4.344 -9.055 1 91.88 104 SER B C 1
ATOM 2241 O O . SER B 1 104 ? 21.484 -4.16 -7.848 1 91.88 104 SER B O 1
ATOM 2243 N N . GLY B 1 105 ? 20.781 -5.457 -9.43 1 96.38 105 GLY B N 1
ATOM 2244 C CA . GLY B 1 105 ? 20.625 -6.625 -8.578 1 96.38 105 GLY B CA 1
ATOM 2245 C C . GLY B 1 105 ? 19.203 -6.84 -8.117 1 96.38 105 GLY B C 1
ATOM 2246 O O . GLY B 1 105 ? 18.844 -7.918 -7.633 1 96.38 105 GLY B O 1
ATOM 2247 N N . ALA B 1 106 ? 18.469 -5.777 -8.172 1 97.94 106 ALA B N 1
ATOM 2248 C CA . ALA B 1 106 ? 17.094 -5.855 -7.688 1 97.94 106 ALA B CA 1
ATOM 2249 C C . ALA B 1 106 ? 16.328 -6.977 -8.383 1 97.94 106 ALA B C 1
ATOM 2251 O O . ALA B 1 106 ? 15.57 -7.711 -7.746 1 97.94 106 ALA B O 1
ATOM 2252 N N . GLU B 1 107 ? 16.484 -7.082 -9.664 1 98.19 107 GLU B N 1
ATOM 2253 C CA . GLU B 1 107 ? 15.758 -8.094 -10.422 1 98.19 107 GLU B CA 1
ATOM 2254 C C . GLU B 1 107 ? 16.141 -9.5 -9.961 1 98.19 107 GLU B C 1
ATOM 2256 O O . GLU B 1 107 ? 15.289 -10.398 -9.922 1 98.19 107 GLU B O 1
ATOM 2261 N N . ASP B 1 108 ? 17.422 -9.711 -9.609 1 98.31 108 ASP B N 1
ATOM 2262 C CA . ASP B 1 108 ? 17.844 -11.008 -9.109 1 98.31 108 ASP B CA 1
ATOM 2263 C C . ASP B 1 108 ? 17.125 -11.367 -7.812 1 98.31 108 ASP B C 1
ATOM 2265 O O . ASP B 1 108 ? 16.672 -12.5 -7.641 1 98.31 108 ASP B O 1
ATOM 2269 N N . LEU B 1 109 ? 17.078 -10.406 -6.914 1 98.38 109 LEU B N 1
ATOM 2270 C CA . LEU B 1 109 ? 16.391 -10.656 -5.652 1 98.38 109 LEU B CA 1
ATOM 2271 C C . LEU B 1 109 ? 14.898 -10.844 -5.879 1 98.38 109 LEU B C 1
ATOM 2273 O O . LEU B 1 109 ? 14.258 -11.664 -5.215 1 98.38 109 LEU B O 1
ATOM 2277 N N . TYR B 1 110 ? 14.359 -10.125 -6.82 1 98.75 110 TYR B N 1
ATOM 2278 C CA . TYR B 1 110 ? 12.961 -10.305 -7.195 1 98.75 110 TYR B CA 1
ATOM 2279 C C . TYR B 1 110 ? 12.711 -11.719 -7.703 1 98.75 110 TYR B C 1
ATOM 2281 O O . TYR B 1 110 ? 11.773 -12.383 -7.262 1 98.75 110 TYR B O 1
ATOM 2289 N N . ASN B 1 111 ? 13.539 -12.125 -8.578 1 98.75 111 ASN B N 1
ATOM 2290 C CA . ASN B 1 111 ? 13.398 -13.461 -9.148 1 98.75 111 ASN B CA 1
ATOM 2291 C C . ASN B 1 111 ? 13.539 -14.539 -8.078 1 98.75 111 ASN B C 1
ATOM 2293 O O . ASN B 1 111 ? 12.812 -15.539 -8.102 1 98.75 111 ASN B O 1
ATOM 2297 N N . ARG B 1 112 ? 14.508 -14.336 -7.203 1 98.69 112 ARG B N 1
ATOM 2298 C CA . ARG B 1 112 ? 14.641 -15.281 -6.094 1 98.69 112 ARG B CA 1
ATOM 2299 C C . ARG B 1 112 ? 13.359 -15.352 -5.277 1 98.69 112 ARG B C 1
ATOM 2301 O O . ARG B 1 112 ? 12.922 -16.438 -4.898 1 98.69 112 ARG B O 1
ATOM 2308 N N . PHE B 1 113 ? 12.797 -14.203 -4.953 1 98.88 113 PHE B N 1
ATOM 2309 C CA . PHE B 1 113 ? 11.547 -14.141 -4.199 1 98.88 113 PHE B CA 1
ATOM 2310 C C . PHE B 1 113 ? 10.453 -14.938 -4.898 1 98.88 113 PHE B C 1
ATOM 2312 O O . PHE B 1 113 ? 9.773 -15.75 -4.27 1 98.88 113 PHE B O 1
ATOM 2319 N N . VAL B 1 114 ? 10.297 -14.781 -6.211 1 98.88 114 VAL B N 1
ATOM 2320 C CA . VAL B 1 114 ? 9.273 -15.445 -7.008 1 98.88 114 VAL B CA 1
ATOM 2321 C C . VAL B 1 114 ? 9.523 -16.953 -7.023 1 98.88 114 VAL B C 1
ATOM 2323 O O . VAL B 1 114 ? 8.602 -17.75 -6.801 1 98.88 114 VAL B O 1
ATOM 2326 N N . THR B 1 115 ? 10.742 -17.312 -7.266 1 98.81 115 THR B N 1
ATOM 2327 C CA . THR B 1 115 ? 11.102 -18.719 -7.352 1 98.81 115 THR B CA 1
ATOM 2328 C C . THR B 1 115 ? 10.812 -19.438 -6.039 1 98.81 115 THR B C 1
ATOM 2330 O O . THR B 1 115 ? 10.195 -20.5 -6.031 1 98.81 115 THR B O 1
ATOM 2333 N N . LEU B 1 116 ? 11.25 -18.875 -4.953 1 98.75 116 LEU B N 1
ATOM 2334 C CA . LEU B 1 116 ? 11.031 -19.484 -3.65 1 98.75 116 LEU B CA 1
ATOM 2335 C C . LEU B 1 116 ? 9.539 -19.562 -3.324 1 98.75 116 LEU B C 1
ATOM 2337 O O . LEU B 1 116 ? 9.078 -20.547 -2.732 1 98.75 116 LEU B O 1
ATOM 2341 N N . THR B 1 117 ? 8.805 -18.531 -3.666 1 98.88 117 THR B N 1
ATOM 2342 C CA . THR B 1 117 ? 7.363 -18.531 -3.439 1 98.88 117 THR B CA 1
ATOM 2343 C C . THR B 1 117 ? 6.699 -19.656 -4.234 1 98.88 117 THR B C 1
ATOM 2345 O O . THR B 1 117 ? 5.832 -20.359 -3.717 1 98.88 117 THR B O 1
ATOM 2348 N N . ARG B 1 118 ? 7.094 -19.844 -5.484 1 98.81 118 ARG B N 1
ATOM 2349 C CA . ARG B 1 118 ? 6.562 -20.922 -6.316 1 98.81 118 ARG B CA 1
ATOM 2350 C C . ARG B 1 118 ? 6.867 -22.281 -5.711 1 98.81 118 ARG B C 1
ATOM 2352 O O . ARG B 1 118 ? 6.031 -23.188 -5.762 1 98.81 118 ARG B O 1
ATOM 2359 N N . GLN B 1 119 ? 8.031 -22.406 -5.188 1 98.44 119 GLN B N 1
ATOM 2360 C CA . GLN B 1 119 ? 8.414 -23.656 -4.562 1 98.44 119 GLN B CA 1
ATOM 2361 C C . GLN B 1 119 ? 7.508 -23.984 -3.381 1 98.44 119 GLN B C 1
ATOM 2363 O O . GLN B 1 119 ? 7.172 -25.141 -3.148 1 98.44 119 GLN B O 1
ATOM 2368 N N . LYS B 1 120 ? 7.109 -23 -2.725 1 97.81 120 LYS B N 1
ATOM 2369 C CA . LYS B 1 120 ? 6.332 -23.219 -1.505 1 97.81 120 LYS B CA 1
ATOM 2370 C C . LYS B 1 120 ? 4.844 -23.344 -1.815 1 97.81 120 LYS B C 1
ATOM 2372 O O . LYS B 1 120 ? 4.152 -24.172 -1.223 1 97.81 120 LYS B O 1
ATOM 2377 N N . LEU B 1 121 ? 4.328 -22.531 -2.715 1 98 121 LEU B N 1
ATOM 2378 C CA . LEU B 1 121 ? 2.889 -22.453 -2.936 1 98 121 LEU B CA 1
ATOM 2379 C C . LEU B 1 121 ? 2.475 -23.281 -4.148 1 98 121 LEU B C 1
ATOM 2381 O O . LEU B 1 121 ? 1.295 -23.594 -4.32 1 98 121 LEU B O 1
ATOM 2385 N N . GLY B 1 122 ? 3.371 -23.609 -5.027 1 97.56 122 GLY B N 1
ATOM 2386 C CA . GLY B 1 122 ? 3.08 -24.188 -6.324 1 97.56 122 GLY B CA 1
ATOM 2387 C C . GLY B 1 122 ? 3.033 -23.172 -7.445 1 97.56 122 GLY B C 1
ATOM 2388 O O . GLY B 1 122 ? 2.506 -22.062 -7.27 1 97.56 122 GLY B O 1
ATOM 2389 N N . ASP B 1 123 ? 3.482 -23.547 -8.586 1 97 123 ASP B N 1
ATOM 2390 C CA . ASP B 1 123 ? 3.637 -22.641 -9.727 1 97 123 ASP B CA 1
ATOM 2391 C C . ASP B 1 123 ? 2.293 -22.047 -10.141 1 97 123 ASP B C 1
ATOM 2393 O O . ASP B 1 123 ? 2.213 -20.875 -10.5 1 97 123 ASP B O 1
ATOM 2397 N N . THR B 1 124 ? 1.288 -22.828 -10.078 1 96.69 124 THR B N 1
ATOM 2398 C CA . THR B 1 124 ? -0.016 -22.406 -10.586 1 96.69 124 THR B CA 1
ATOM 2399 C C . THR B 1 124 ? -0.638 -21.344 -9.688 1 96.69 124 THR B C 1
ATOM 2401 O O . THR B 1 124 ? -1.582 -20.656 -10.086 1 96.69 124 THR B O 1
ATOM 2404 N N . HIS B 1 125 ? -0.111 -21.172 -8.477 1 98.38 125 HIS B N 1
ATOM 2405 C CA . HIS B 1 125 ? -0.698 -20.234 -7.516 1 98.38 125 HIS B CA 1
ATOM 2406 C C . HIS B 1 125 ? 0.051 -18.906 -7.504 1 98.38 125 HIS B C 1
ATOM 2408 O O . HIS B 1 125 ? -0.28 -18.016 -6.727 1 98.38 125 HIS B O 1
ATOM 2414 N N . VAL B 1 126 ? 1.044 -18.766 -8.391 1 98.88 126 VAL B N 1
ATOM 2415 C CA . VAL B 1 126 ? 1.878 -17.578 -8.375 1 98.88 126 VAL B CA 1
ATOM 2416 C C . VAL B 1 126 ? 1.849 -16.906 -9.75 1 98.88 126 VAL B C 1
ATOM 2418 O O . VAL B 1 126 ? 2.176 -17.547 -10.758 1 98.88 126 VAL B O 1
ATOM 2421 N N . GLN B 1 127 ? 1.368 -15.742 -9.812 1 98.88 127 GLN B N 1
ATOM 2422 C CA . GLN B 1 127 ? 1.444 -14.883 -10.992 1 98.88 127 GLN B CA 1
ATOM 2423 C C . GLN B 1 127 ? 2.373 -13.703 -10.75 1 98.88 127 GLN B C 1
ATOM 2425 O O . GLN B 1 127 ? 2.66 -13.359 -9.602 1 98.88 127 GLN B O 1
ATOM 2430 N N . THR B 1 128 ? 2.875 -13.102 -11.812 1 98.81 128 THR B N 1
ATOM 2431 C CA . THR B 1 128 ? 3.83 -12.008 -11.672 1 98.81 128 THR B CA 1
ATOM 2432 C C . THR B 1 128 ? 3.516 -10.891 -12.664 1 98.81 128 THR B C 1
ATOM 2434 O O . THR B 1 128 ? 2.768 -11.094 -13.625 1 98.81 128 THR B O 1
ATOM 2437 N N . GLY B 1 129 ? 3.996 -9.695 -12.352 1 98 129 GLY B N 1
ATOM 2438 C CA . GLY B 1 129 ? 4.152 -8.664 -13.367 1 98 129 GLY B CA 1
ATOM 2439 C C . GLY B 1 129 ? 5.438 -8.805 -14.164 1 98 129 GLY B C 1
ATOM 2440 O O . GLY B 1 129 ? 5.926 -9.922 -14.367 1 98 129 GLY B O 1
ATOM 2441 N N . LYS B 1 130 ? 5.836 -7.715 -14.734 1 97.31 130 LYS B N 1
ATOM 2442 C CA . LYS B 1 130 ? 7.105 -7.629 -15.453 1 97.31 130 LYS B CA 1
ATOM 2443 C C . LYS B 1 130 ? 8.047 -6.629 -14.789 1 97.31 130 LYS B C 1
ATOM 2445 O O . LYS B 1 130 ? 7.758 -5.434 -14.734 1 97.31 130 LYS B O 1
ATOM 2450 N N . PHE B 1 131 ? 9.172 -7.098 -14.344 1 96.19 131 PHE B N 1
ATOM 2451 C CA . PHE B 1 131 ? 10.102 -6.289 -13.57 1 96.19 131 PHE B CA 1
ATOM 2452 C C . PHE B 1 131 ? 10.57 -5.082 -14.367 1 96.19 131 PHE B C 1
ATOM 2454 O O . PHE B 1 131 ? 10.945 -5.215 -15.539 1 96.19 131 PHE B O 1
ATOM 2461 N N . GLY B 1 132 ? 10.5 -3.889 -13.742 1 89.69 132 GLY B N 1
ATOM 2462 C CA . GLY B 1 132 ? 11.07 -2.674 -14.305 1 89.69 132 GLY B CA 1
ATOM 2463 C C . GLY B 1 132 ? 10.25 -2.086 -15.43 1 89.69 132 GLY B C 1
ATOM 2464 O O . GLY B 1 132 ? 10.727 -1.224 -16.172 1 89.69 132 GLY B O 1
ATOM 2465 N N . THR B 1 133 ? 9.055 -2.527 -15.609 1 93.12 133 THR B N 1
ATOM 2466 C CA . THR B 1 133 ? 8.203 -2.1 -16.703 1 93.12 133 THR B CA 1
ATOM 2467 C C . THR B 1 133 ? 6.969 -1.371 -16.172 1 93.12 133 THR B C 1
ATOM 2469 O O . THR B 1 133 ? 6.461 -1.696 -15.102 1 93.12 133 THR B O 1
ATOM 2472 N N . TYR B 1 134 ? 6.551 -0.354 -17 1 95.75 134 TYR B N 1
ATOM 2473 C CA . TYR B 1 134 ? 5.273 0.285 -16.719 1 95.75 134 TYR B CA 1
ATOM 2474 C C . TYR B 1 134 ? 4.125 -0.705 -16.859 1 95.75 134 TYR B C 1
ATOM 2476 O O . TYR B 1 134 ? 4.051 -1.445 -17.844 1 95.75 134 TYR B O 1
ATOM 2484 N N . MET B 1 135 ? 3.229 -0.711 -15.867 1 97.94 135 MET B N 1
ATOM 2485 C CA . MET B 1 135 ? 2.094 -1.631 -15.836 1 97.94 135 MET B CA 1
ATOM 2486 C C . MET B 1 135 ? 0.882 -0.979 -15.18 1 97.94 135 MET B C 1
ATOM 2488 O O . MET B 1 135 ? 1.026 -0.187 -14.25 1 97.94 135 MET B O 1
ATOM 2492 N N . SER B 1 136 ? -0.268 -1.338 -15.695 1 98.69 136 SER B N 1
ATOM 2493 C CA . SER B 1 136 ? -1.496 -1.137 -14.93 1 98.69 136 SER B CA 1
ATOM 2494 C C . SER B 1 136 ? -1.778 -2.32 -14.008 1 98.69 136 SER B C 1
ATOM 2496 O O . SER B 1 136 ? -1.851 -3.463 -14.469 1 98.69 136 SER B O 1
ATOM 2498 N N . VAL B 1 137 ? -1.857 -2.084 -12.75 1 98.94 137 VAL B N 1
ATOM 2499 C CA . VAL B 1 137 ? -2.1 -3.154 -11.789 1 98.94 137 VAL B CA 1
ATOM 2500 C C . VAL B 1 137 ? -3.477 -2.977 -11.156 1 98.94 137 VAL B C 1
ATOM 2502 O O . VAL B 1 137 ? -3.703 -2.025 -10.398 1 98.94 137 VAL B O 1
ATOM 2505 N N . LEU B 1 138 ? -4.336 -3.865 -11.438 1 98.94 138 LEU B N 1
ATOM 2506 C CA . LEU B 1 138 ? -5.672 -3.855 -10.852 1 98.94 138 LEU B CA 1
ATOM 2507 C C . LEU B 1 138 ? -5.68 -4.578 -9.516 1 98.94 138 LEU B C 1
ATOM 2509 O O . LEU B 1 138 ? -5.227 -5.723 -9.414 1 98.94 138 LEU B O 1
ATOM 2513 N N . ILE B 1 139 ? -6.105 -3.9 -8.547 1 98.94 139 ILE B N 1
ATOM 2514 C CA . ILE B 1 139 ? -6.266 -4.43 -7.199 1 98.94 139 ILE B CA 1
ATOM 2515 C C . ILE B 1 139 ? -7.699 -4.219 -6.727 1 98.94 139 ILE B C 1
ATOM 2517 O O . ILE B 1 139 ? -8.133 -3.08 -6.527 1 98.94 139 ILE B O 1
ATOM 2521 N N . GLU B 1 140 ? -8.453 -5.219 -6.629 1 98.88 140 GLU B N 1
ATOM 2522 C CA . GLU B 1 140 ? -9.727 -5.125 -5.922 1 98.88 140 GLU B CA 1
ATOM 2523 C C . GLU B 1 140 ? -9.602 -5.629 -4.488 1 98.88 140 GLU B C 1
ATOM 2525 O O . GLU B 1 140 ? -9.742 -6.824 -4.227 1 98.88 140 GLU B O 1
ATOM 2530 N N . ASN B 1 141 ? -9.367 -4.707 -3.611 1 98.88 141 ASN B N 1
ATOM 2531 C CA . ASN B 1 141 ? -9.039 -4.984 -2.217 1 98.88 141 ASN B CA 1
ATOM 2532 C C . ASN B 1 141 ? -10.266 -5.434 -1.431 1 98.88 141 ASN B C 1
ATOM 2534 O O . ASN B 1 141 ? -11.297 -4.762 -1.447 1 98.88 141 ASN B O 1
ATOM 2538 N N . ASP B 1 142 ? -10.164 -6.578 -0.806 1 98.25 142 ASP B N 1
ATOM 2539 C CA . ASP B 1 142 ? -11.219 -7.207 -0.021 1 98.25 142 ASP B CA 1
ATOM 2540 C C . ASP B 1 142 ? -11.133 -6.797 1.447 1 98.25 142 ASP B C 1
ATOM 2542 O O . ASP B 1 142 ? -10.281 -7.293 2.188 1 98.25 142 ASP B O 1
ATOM 2546 N N . GLY B 1 143 ? -12.078 -5.809 1.838 1 96.31 143 GLY B N 1
ATOM 2547 C CA . GLY B 1 143 ? -12.016 -5.324 3.207 1 96.31 143 GLY B CA 1
ATOM 2548 C C . GLY B 1 143 ? -12.258 -3.834 3.324 1 96.31 143 GLY B C 1
ATOM 2549 O O . GLY B 1 143 ? -13.383 -3.402 3.594 1 96.31 143 GLY B O 1
ATOM 2550 N N . PRO B 1 144 ? -11.164 -3.178 3.055 1 97.94 144 PRO B N 1
ATOM 2551 C CA . PRO B 1 144 ? -9.82 -3.527 2.605 1 97.94 144 PRO B CA 1
ATOM 2552 C C . PRO B 1 144 ? -8.938 -4.051 3.738 1 97.94 144 PRO B C 1
ATOM 2554 O O . PRO B 1 144 ? -9.172 -3.734 4.906 1 97.94 144 PRO B O 1
ATOM 2557 N N . ALA B 1 145 ? -8.031 -4.906 3.438 1 98.38 145 ALA B N 1
ATOM 2558 C CA . ALA B 1 145 ? -7 -5.438 4.328 1 98.38 145 ALA B CA 1
ATOM 2559 C C . ALA B 1 145 ? -5.617 -5.34 3.688 1 98.38 145 ALA B C 1
ATOM 2561 O O . ALA B 1 145 ? -5.34 -6.012 2.689 1 98.38 145 ALA B O 1
ATOM 2562 N N . THR B 1 146 ? -4.754 -4.496 4.223 1 98.69 146 THR B N 1
ATOM 2563 C CA . THR B 1 146 ? -3.416 -4.238 3.707 1 98.69 146 THR B CA 1
ATOM 2564 C C . THR B 1 146 ? -2.383 -4.297 4.828 1 98.69 146 THR B C 1
ATOM 2566 O O . THR B 1 146 ? -2.527 -3.625 5.848 1 98.69 146 THR B O 1
ATOM 2569 N N . LEU B 1 147 ? -1.38 -5.117 4.688 1 98 147 LEU B N 1
ATOM 2570 C CA . LEU B 1 147 ? -0.303 -5.266 5.66 1 98 147 LEU B CA 1
ATOM 2571 C C . LEU B 1 147 ? 1.043 -4.906 5.039 1 98 147 LEU B C 1
ATOM 2573 O O . LEU B 1 147 ? 1.3 -5.223 3.877 1 98 147 LEU B O 1
ATOM 2577 N N . ILE B 1 148 ? 1.859 -4.266 5.84 1 96.56 148 ILE B N 1
ATOM 2578 C CA . ILE B 1 148 ? 3.24 -3.99 5.457 1 96.56 148 ILE B CA 1
ATOM 2579 C C . ILE B 1 148 ? 4.191 -4.773 6.359 1 96.56 148 ILE B C 1
ATOM 2581 O O . ILE B 1 148 ? 4.117 -4.676 7.586 1 96.56 148 ILE B O 1
ATOM 2585 N N . ILE B 1 149 ? 5.031 -5.551 5.73 1 94.62 149 ILE B N 1
ATOM 2586 C CA . ILE B 1 149 ? 6.035 -6.312 6.465 1 94.62 149 ILE B CA 1
ATOM 2587 C C . ILE B 1 149 ? 7.43 -5.91 5.996 1 94.62 149 ILE B C 1
ATOM 2589 O O . ILE B 1 149 ? 7.723 -5.945 4.797 1 94.62 149 ILE B O 1
ATOM 2593 N N . ASP B 1 150 ? 8.203 -5.461 6.918 1 91.56 150 ASP B N 1
ATOM 2594 C CA . ASP B 1 150 ? 9.602 -5.117 6.656 1 91.56 150 ASP B CA 1
ATOM 2595 C C . ASP B 1 150 ? 10.547 -6.176 7.227 1 91.56 150 ASP B C 1
ATOM 2597 O O . ASP B 1 150 ? 10.398 -6.59 8.375 1 91.56 150 ASP B O 1
ATOM 2601 N N . SER B 1 151 ? 11.383 -6.613 6.371 1 89.88 151 SER B N 1
ATOM 2602 C CA . SER B 1 151 ? 12.305 -7.641 6.84 1 89.88 151 SER B CA 1
ATOM 2603 C C . SER B 1 151 ? 13.25 -7.09 7.902 1 89.88 151 SER B C 1
ATOM 2605 O O . SER B 1 151 ? 13.836 -7.852 8.672 1 89.88 151 SER B O 1
ATOM 2607 N N . ARG B 1 152 ? 13.414 -5.801 7.953 1 75.88 152 ARG B N 1
ATOM 2608 C CA . ARG B 1 152 ? 14.32 -5.191 8.922 1 75.88 152 ARG B CA 1
ATOM 2609 C C . ARG B 1 152 ? 13.547 -4.363 9.945 1 75.88 152 ARG B C 1
ATOM 2611 O O . ARG B 1 152 ? 12.609 -3.65 9.594 1 75.88 152 ARG B O 1
ATOM 2618 N N . ILE B 1 153 ? 13.258 -4.93 11.086 1 57.34 153 ILE B N 1
ATOM 2619 C CA . ILE B 1 153 ? 12.57 -4.16 12.109 1 57.34 153 ILE B CA 1
ATOM 2620 C C . ILE B 1 153 ? 13.578 -3.33 12.898 1 57.34 153 ILE B C 1
ATOM 2622 O O . ILE B 1 153 ? 14.617 -3.842 13.32 1 57.34 153 ILE B O 1
ATOM 2626 N N . SER B 1 154 ? 13.578 -2.117 12.602 1 42.41 154 SER B N 1
ATOM 2627 C CA . SER B 1 154 ? 14.422 -1.285 13.453 1 42.41 154 SER B CA 1
ATOM 2628 C C . SER B 1 154 ? 14.031 -1.425 14.922 1 42.41 154 SER B C 1
ATOM 2630 O O . SER B 1 154 ? 12.898 -1.126 15.305 1 42.41 154 SER B O 1
ATOM 2632 N N . LYS B 1 155 ? 14.117 -2.611 15.438 1 37.75 155 LYS B N 1
ATOM 2633 C CA . LYS B 1 155 ? 13.906 -2.521 16.875 1 37.75 155 LYS B CA 1
ATOM 2634 C C . LYS B 1 155 ? 14.656 -1.335 17.469 1 37.75 155 LYS B C 1
ATOM 2636 O O . LYS B 1 155 ? 15.781 -1.032 17.047 1 37.75 155 LYS B O 1
ATOM 2641 N N . TYR B 1 156 ? 13.891 -0.41 17.969 1 34.88 156 TYR B N 1
ATOM 2642 C CA . TYR B 1 156 ? 14.531 0.429 18.969 1 34.88 156 TYR B CA 1
ATOM 2643 C C . TYR B 1 156 ? 15.414 -0.404 19.891 1 34.88 156 TYR B C 1
ATOM 2645 O O . TYR B 1 156 ? 14.906 -1.092 20.797 1 34.88 156 TYR B O 1
ATOM 2653 N N . VAL B 1 157 ? 16.203 -1.329 19.391 1 32.53 157 VAL B N 1
ATOM 2654 C CA . VAL B 1 157 ? 16.984 -1.953 20.453 1 32.53 157 VAL B CA 1
ATOM 2655 C C . VAL B 1 157 ? 17.797 -0.89 21.188 1 32.53 157 VAL B C 1
ATOM 2657 O O . VAL B 1 157 ? 18.531 -0.12 20.578 1 32.53 157 VAL B O 1
ATOM 2660 N N . GLU B 1 158 ? 17.484 -0.533 22.328 1 33.28 158 GLU B N 1
ATOM 2661 C CA . GLU B 1 158 ? 18.406 0.102 23.266 1 33.28 158 GLU B CA 1
ATOM 2662 C C . GLU B 1 158 ? 19.781 -0.534 23.203 1 33.28 158 GLU B C 1
ATOM 2664 O O . GLU B 1 158 ? 19.922 -1.753 23.312 1 33.28 158 GLU B O 1
ATOM 2669 N N . GLY B 1 159 ? 20.938 0.22 22.766 1 33.41 159 GLY B N 1
ATOM 2670 C CA . GLY B 1 159 ? 22.359 -0.078 22.688 1 33.41 159 GLY B CA 1
ATOM 2671 C C . GLY B 1 159 ? 22.812 -0.517 21.312 1 33.41 159 GLY B C 1
ATOM 2672 O O . GLY B 1 159 ? 23.969 -0.895 21.109 1 33.41 159 GLY B O 1
ATOM 2673 N N . ALA B 1 160 ? 21.906 -1.246 20.562 1 31.41 160 ALA B N 1
ATOM 2674 C CA . ALA B 1 160 ? 22.516 -1.755 19.328 1 31.41 160 ALA B CA 1
ATOM 2675 C C . ALA B 1 160 ? 22.797 -0.62 18.359 1 31.41 160 ALA B C 1
ATOM 2677 O O . ALA B 1 160 ? 21.984 0.294 18.203 1 31.41 160 ALA B O 1
ATOM 2678 N N . ASP B 1 161 ? 23.938 -0.216 18.109 1 30.92 161 ASP B N 1
ATOM 2679 C CA . ASP B 1 161 ? 24.594 0.666 17.156 1 30.92 161 ASP B CA 1
ATOM 2680 C C . ASP B 1 161 ? 24.031 0.474 15.742 1 30.92 161 ASP B C 1
ATOM 2682 O O . ASP B 1 161 ? 24.375 -0.48 15.047 1 30.92 161 ASP B O 1
ATOM 2686 N N . GLY B 1 162 ? 22.891 1.096 15.43 1 3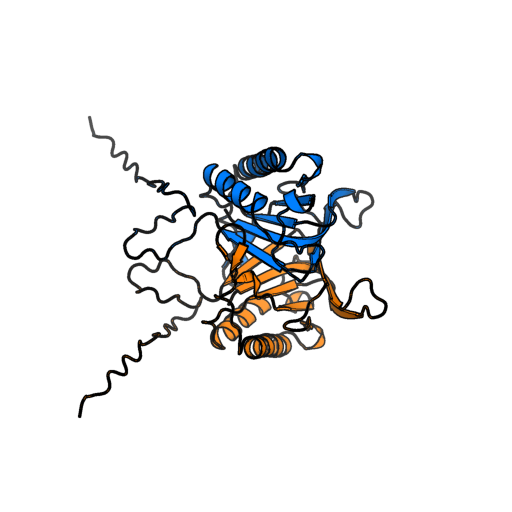2.59 162 GLY B N 1
ATOM 2687 C CA . GLY B 1 162 ? 22.359 1.365 14.102 1 32.59 162 GLY B CA 1
ATOM 2688 C C . GLY B 1 162 ? 22.031 0.105 13.32 1 32.59 162 GLY B C 1
ATOM 2689 O O . GLY B 1 162 ? 21.891 0.146 12.102 1 32.59 162 GLY B O 1
ATOM 2690 N N . MET B 1 163 ? 22.438 -1.079 13.766 1 32.88 163 MET B N 1
ATOM 2691 C CA . MET B 1 163 ? 22.266 -2.279 12.953 1 32.88 163 MET B CA 1
ATOM 2692 C C . MET B 1 163 ? 20.797 -2.701 12.914 1 32.88 163 MET B C 1
ATOM 2694 O O . MET B 1 163 ? 20.125 -2.758 13.953 1 32.88 163 MET B O 1
ATOM 2698 N N . SER B 1 164 ? 20.172 -2.525 11.938 1 34.03 164 SER B N 1
ATOM 2699 C CA . SER B 1 164 ? 18.781 -2.953 11.773 1 34.03 164 SER B CA 1
ATOM 2700 C C . SER B 1 164 ? 18.672 -4.473 11.797 1 34.03 164 SER B C 1
ATOM 2702 O O . SER B 1 164 ? 19.5 -5.176 11.234 1 34.03 164 SER B O 1
ATOM 2704 N N . ARG B 1 165 ? 18.078 -5.105 12.844 1 39 165 ARG B N 1
ATOM 2705 C CA . ARG B 1 165 ? 17.797 -6.535 12.938 1 39 165 ARG B CA 1
ATOM 2706 C C . ARG B 1 165 ? 16.797 -6.969 11.875 1 39 165 ARG B C 1
ATOM 2708 O O . ARG B 1 165 ? 15.844 -6.246 11.586 1 39 165 ARG B O 1
ATOM 2715 N N . ILE B 1 166 ? 17.266 -7.812 11.07 1 30.36 166 ILE B N 1
ATOM 2716 C CA . ILE B 1 166 ? 16.266 -8.477 10.25 1 30.36 166 ILE B CA 1
ATOM 2717 C C . ILE B 1 166 ? 15.242 -9.172 11.148 1 30.36 166 ILE B C 1
ATOM 2719 O O . ILE B 1 166 ? 15.586 -9.641 12.234 1 30.36 166 ILE B O 1
ATOM 2723 N N . GLY B 1 167 ? 14.094 -9.172 11.195 1 36 167 GLY B N 1
ATOM 2724 C CA . GLY B 1 167 ? 13.008 -9.75 11.969 1 36 167 GLY B CA 1
ATOM 2725 C C . GLY B 1 167 ? 13.461 -10.852 12.914 1 36 167 GLY B C 1
ATOM 2726 O O . GLY B 1 167 ? 14.555 -10.773 13.484 1 36 167 GLY B O 1
ATOM 2727 N N . GLY B 1 168 ? 12.898 -12.141 12.938 1 32.69 168 GLY B N 1
ATOM 2728 C CA . GLY B 1 168 ? 12.992 -13.188 13.945 1 32.69 168 GLY B CA 1
ATOM 2729 C C . GLY B 1 168 ? 14.422 -13.586 14.273 1 32.69 168 GLY B C 1
ATOM 2730 O O . GLY B 1 168 ? 14.656 -14.359 15.195 1 32.69 168 GLY B O 1
ATOM 2731 N N . SER B 1 169 ? 15.297 -13.766 13.258 1 29.98 169 SER B N 1
ATOM 2732 C CA . SER B 1 169 ? 16.578 -14.398 13.555 1 29.98 169 SER B CA 1
ATOM 2733 C C . SER B 1 169 ? 17.562 -13.383 14.125 1 29.98 169 SER B C 1
ATOM 2735 O O . SER B 1 169 ? 17.453 -12.188 13.867 1 29.98 169 SER B O 1
ATOM 2737 N N . LYS B 1 170 ? 18.25 -13.789 15.234 1 33 170 LYS B N 1
ATOM 2738 C CA . LYS B 1 170 ? 19.422 -13.25 15.891 1 33 170 LYS B CA 1
ATOM 2739 C C . LYS B 1 170 ? 20.516 -12.898 14.875 1 33 170 LYS B C 1
ATOM 2741 O O . LYS B 1 170 ? 21.688 -12.781 15.227 1 33 170 LYS B O 1
ATOM 2746 N N . THR B 1 171 ? 20.234 -13.133 13.672 1 28.86 171 THR B N 1
ATOM 2747 C CA . THR B 1 171 ? 21.375 -12.922 12.781 1 28.86 171 THR B CA 1
ATOM 2748 C C . THR B 1 171 ? 21.703 -11.438 12.672 1 28.86 171 THR B C 1
ATOM 2750 O O . THR B 1 171 ? 20.844 -10.633 12.289 1 28.86 171 THR B O 1
ATOM 2753 N N . PHE B 1 172 ? 22.516 -10.984 13.5 1 33.78 172 PHE B N 1
ATOM 2754 C CA . PHE B 1 172 ? 23.219 -9.711 13.453 1 33.78 172 PHE B CA 1
ATOM 2755 C C . PHE B 1 172 ? 24.219 -9.688 12.305 1 33.78 172 PHE B C 1
ATOM 2757 O O . PHE B 1 172 ? 24.984 -10.633 12.133 1 33.78 172 PHE B O 1
ATOM 2764 N N . ARG B 1 173 ? 23.875 -9.305 11.125 1 32.91 173 ARG B N 1
ATOM 2765 C CA . ARG B 1 173 ? 25.031 -9.156 10.234 1 32.91 173 ARG B CA 1
ATOM 2766 C C . ARG B 1 173 ? 25.781 -7.863 10.539 1 32.91 173 ARG B C 1
ATOM 2768 O O . ARG B 1 173 ? 25.188 -6.789 10.609 1 32.91 173 ARG B O 1
ATOM 2775 N N . LYS B 1 174 ? 26.906 -7.996 11.156 1 32.59 174 LYS B N 1
ATOM 2776 C CA . LYS B 1 174 ? 27.938 -6.977 11.352 1 32.59 174 LYS B CA 1
ATOM 2777 C C . LYS B 1 174 ? 28.328 -6.34 10.023 1 32.59 174 LYS B C 1
ATOM 2779 O O . LYS B 1 174 ? 28.734 -7.039 9.094 1 32.59 174 LYS B O 1
ATOM 2784 N N . TYR B 1 175 ? 27.578 -5.234 9.547 1 33.5 175 TYR B N 1
ATOM 2785 C CA . TYR B 1 175 ? 28.234 -4.445 8.508 1 33.5 175 TYR B CA 1
ATOM 2786 C C . TYR B 1 175 ? 29.641 -4.039 8.938 1 33.5 175 TYR B C 1
ATOM 2788 O O . TYR B 1 175 ? 29.797 -3.197 9.828 1 33.5 175 TYR B O 1
ATOM 2796 N N . GLN B 1 176 ? 30.516 -4.906 9.125 1 32.38 176 GLN B N 1
ATOM 2797 C CA . GLN B 1 176 ? 31.906 -4.547 9.375 1 32.38 176 GLN B CA 1
ATOM 2798 C C . GLN B 1 176 ? 32.406 -3.502 8.375 1 32.38 176 GLN B C 1
ATOM 2800 O O . GLN B 1 176 ? 32.219 -3.668 7.164 1 32.38 176 GLN B O 1
ATOM 2805 N N . LYS B 1 177 ? 32.5 -2.145 8.781 1 34.34 177 LYS B N 1
ATOM 2806 C CA . LYS B 1 177 ? 33.438 -1.244 8.109 1 34.34 177 LYS B CA 1
ATOM 2807 C C . LYS B 1 177 ? 34.688 -1.977 7.703 1 34.34 177 LYS B C 1
ATOM 2809 O O . LYS B 1 177 ? 35.406 -2.529 8.555 1 34.34 177 LYS B O 1
ATOM 2814 N N . GLU B 1 178 ? 34.875 -2.689 6.668 1 34.06 178 GLU B N 1
ATOM 2815 C CA . GLU B 1 178 ? 36.188 -2.965 6.109 1 34.06 178 GLU B CA 1
ATOM 2816 C C . GLU B 1 178 ? 37.062 -1.705 6.086 1 34.06 178 GLU B C 1
ATOM 2818 O O . GLU B 1 178 ? 36.812 -0.789 5.301 1 34.06 178 GLU B O 1
ATOM 2823 N N . ASP B 1 179 ? 37.406 -0.983 7.191 1 33.78 179 ASP B N 1
ATOM 2824 C CA . ASP B 1 179 ? 38.594 -0.159 7.293 1 33.78 179 ASP B CA 1
ATOM 2825 C C . ASP B 1 179 ? 39.781 -0.85 6.645 1 33.78 179 ASP B C 1
ATOM 2827 O O . ASP B 1 179 ? 40.375 -1.773 7.223 1 33.78 179 ASP B O 1
ATOM 2831 N N . ASN B 1 180 ? 39.844 -1.169 5.324 1 35.34 180 ASN B N 1
ATOM 2832 C CA . ASN B 1 180 ? 41.062 -1.374 4.543 1 35.34 180 ASN B CA 1
ATOM 2833 C C . ASN B 1 180 ? 42.031 -0.202 4.691 1 35.34 180 ASN B C 1
ATOM 2835 O O . ASN B 1 180 ? 41.969 0.758 3.92 1 35.34 180 ASN B O 1
ATOM 2839 N N . THR B 1 181 ? 42.344 0.3 5.898 1 31.23 181 THR B N 1
ATOM 2840 C CA . THR B 1 181 ? 43.625 1.022 6.027 1 31.23 181 THR B CA 1
ATOM 2841 C C . THR B 1 181 ? 44.781 0.18 5.512 1 31.23 181 THR B C 1
ATOM 2843 O O . THR B 1 181 ? 45.031 -0.921 6.008 1 31.23 181 THR B O 1
ATOM 2846 N N . PRO B 1 182 ? 45.125 0.327 4.234 1 36.56 182 PRO B N 1
ATOM 2847 C CA . PRO B 1 182 ? 46.406 -0.222 3.766 1 36.56 182 PRO B CA 1
ATOM 2848 C C . PRO B 1 182 ? 47.562 0.01 4.754 1 36.56 182 PRO B C 1
ATOM 2850 O O . PRO B 1 182 ? 47.625 1.064 5.391 1 36.56 182 PRO B O 1
ATOM 2853 N N . GLU B 1 183 ? 48.031 -0.969 5.43 1 33.84 183 GLU B N 1
ATOM 2854 C CA . GLU B 1 183 ? 49.312 -0.914 6.117 1 33.84 183 GLU B CA 1
ATOM 2855 C C . GLU B 1 183 ? 50.406 -0.271 5.238 1 33.84 183 GLU B C 1
ATOM 2857 O O . GLU B 1 183 ? 50.531 -0.615 4.062 1 33.84 183 GLU B O 1
ATOM 2862 N N . SER B 1 184 ? 50.688 1.012 5.414 1 30.52 184 SER B N 1
ATOM 2863 C CA . SER B 1 184 ? 51.906 1.623 4.898 1 30.52 184 SER B CA 1
ATOM 2864 C C . SER B 1 184 ? 53.125 0.727 5.137 1 30.52 184 SER B C 1
ATOM 2866 O O . SER B 1 184 ? 53.5 0.444 6.285 1 30.52 184 SER B O 1
ATOM 2868 N N . LYS B 1 185 ? 53.375 -0.207 4.227 1 26.95 185 LYS B N 1
ATOM 2869 C CA . LYS B 1 185 ? 54.781 -0.535 4.082 1 26.95 185 LYS B CA 1
ATOM 2870 C C . LYS B 1 185 ? 55.562 0.604 3.414 1 26.95 185 LYS B C 1
ATOM 2872 O O . LYS B 1 185 ? 55.062 1.234 2.484 1 26.95 185 LYS B O 1
#

Foldseek 3Di:
DKKKKWFFQKKWKWPPPPDPPIDIQWMFGTDIEIEDFAFQPDDLVLLVVVLVCQQPWQQDADPVRRGRDDHCQRVVGAYEYEYDQCVCWDDPDNDIDRNRTHDPCNVVSVVSSQVVNCVRSNPVRYHYDDPPDDIDMDGHGDVTDMDMDGQFPQPPPDPDDPQTDRPPDPDRDPPPPPPPPPPDD/DKKKKWFFQKKWKWPPPPDPPIDIQWMFGTDIEIEDFAFQPDDLVLLVVVLVCQQPWQQDADPVRRGRDDGCQRVVGAYEYEYDQCVCWDDPDNDIDRNRTHDPCPVVSVVSSQVVNCVRSNPVRYHYDDPPDDIDMDGHGDVGDMDMDGQFDQPPPDPDDPQTDRPPDPPRDPPPPPPPPPDDD

pLDDT: mean 85.61, std 24.11, range [26.95, 98.94]

Sequence (370 aa):
MKLLVQRVTRGSVTLNKGTPEEEVIGSIGKGYVILLGISRNDYPEDVDYLVGRLCTMRMLPNAEGKEWALSLQDAQADVLIVSQFTLYGYLNGSKPDFHEAMGSGAEDLYNRFVTLTRQKLGDTHVQTGKFGTYMSVLIENDGPATLIIDSRISKYVEGADGMSRIGGSKTFRKYQKEDNTPESKMKLLVQRVTRGSVTLNKGTPEEEVIGSIGKGYVILLGISRNDYPEDVDYLVGRLCTMRMLPNAEGKEWALSLQDAQADVLIVSQFTLYGYLNGSKPDFHEAMGSGAEDLYNRFVTLTRQKLGDTHVQTGKFGTYMSVLIENDGPATLIIDSRISKYVEGADGMSRIGGSKTFRKYQKEDNTPESK

Secondary structure (DSSP, 8-state):
-EEEEEEEEEEEEEESTTSTT-EEEEEESSEEEEEEE-BTT--HHHHHHHHHHHHH---B--TT--SS-B-HHHHT-EEEEEE-GGGG-EEETTEEE-TTB--TTHHHHHHHHHHHHHHHH-GGGEEE--TTS-EEEEEEEEEEEEEEEESEE----TT--S--EESSS----------------/-EEEEEEEEEEEEEESTTSTT-EEEEEESSEEEEEEE-BTT--HHHHHHHHHHHHH---B--TT--SS-B-HHHHT-EEEEEE-GGGG-EEETTEEE-TTB--TTHHHHHHHHHHHHHHHH-GGGEEE--TTS-EEEEEEEEEEEEEEEESEE----TT--S--EESSS----------------

Solvent-accessible surface area (backbone atoms only — not comparable to full-atom values): 19786 Å² total; per-residue (Å²): 60,37,40,38,38,29,29,20,57,28,32,34,28,26,34,55,72,94,46,95,72,43,40,76,72,21,68,42,51,45,30,35,42,31,40,38,17,47,34,64,83,54,50,71,67,39,40,56,52,47,46,53,49,62,61,49,30,15,76,34,56,43,96,87,63,46,69,49,59,23,24,42,70,77,64,71,32,26,36,35,48,29,77,28,49,42,58,39,28,45,69,58,82,40,31,70,42,50,82,51,21,32,62,88,62,37,65,58,56,48,48,50,41,52,52,55,41,27,71,72,68,34,63,90,32,51,34,40,61,60,82,97,50,76,28,40,35,38,37,32,24,46,35,66,40,43,40,60,47,52,31,48,40,68,64,83,50,88,84,62,74,88,64,57,35,38,55,96,54,86,58,66,77,77,81,66,80,77,74,76,71,75,74,85,122,61,36,39,38,39,30,29,20,58,29,32,34,28,26,33,54,72,95,46,96,71,44,40,76,72,22,68,43,52,46,30,34,42,34,40,39,18,48,34,63,84,52,51,72,65,39,40,56,51,48,46,52,49,62,61,48,29,16,75,33,56,44,96,87,62,46,69,50,61,23,23,42,70,78,63,71,34,28,36,36,47,31,76,27,49,42,59,39,27,45,68,60,83,41,30,70,41,52,82,50,20,33,63,86,61,36,66,58,55,48,49,50,42,51,53,54,43,26,71,72,68,34,61,91,33,51,34,40,61,61,83,96,48,75,28,40,34,38,37,33,24,47,35,66,40,42,39,60,47,52,31,48,38,68,60,85,49,86,87,61,77,85,62,61,36,39,52,94,58,87,60,70,74,77,81,67,79,77,77,78,69,74,76,85,124